Protein AF-A0A928ZTZ3-F1 (afdb_monomer_lite)

Organism: NCBI:txid1828722

Foldseek 3Di:
DDDDDDDDDDDDDDDPPPDDFDDPPPDPPDPFDDQDAADACPCVVDPCCDPPHRDCVVPDWDFQLPQLVQFFKKWWQAWWKKWWALDPPDPQSIKIWTFHGRQWMWTHHSHFWTRHTGDHKAWDDPPPQFIKIKDKAWGTKTWGAAQPCQAPFGIKMKTFTKIWIATFPVNCVDPLNVVVVVVCVVVVHQHRHDRVSTFIWQKAEQPCSPHRMWMKTWDFDPPDDDAPVSDDPVFSGKIKTKMFIAGTDDPPAPLRNVLSVLVVVSVSLRVSNPNPGGMIMMIMTGIHRMGTDDSVCVVCSVVCCVVQDDSVGDRDMDFMAGSVRHGPDRPDDPVNVVVSSVVSVVVSVVSSVD

Secondary structure (DSSP, 8-state):
-PPPP-------------PPPPPTT-S----PBPPPPP---SGGG-GGG-TTS---TTSPPEETTTTGGG--EEEEEEEEEEEEESSTT-GGGEEEEEPPTTSEEEEE-TT-BEEEEEPPEEEEEETTTEEEEEEEEEEEEEEEE-SS-TTSS-EEEEEEEEEEEEE-GGGGGSTTHHHHHHHHHHTT---SSSSTT-EEEEEESTT-TT---EEEEESS-TTS---GGG--TTSSEEEEEEEEEEEEPP-S-HHHHHHHHHHHHHHHHHHTSTT-TT-EEEEEEEE---EE--HHHHHHHHHHHHHH-STTSSS-PPPPEETTS-B------HHHHHHHHHHHHHHHHHHHH-

Radius of gyration: 22.34 Å; chains: 1; bounding box: 50×46×74 Å

Sequence (354 aa):
MKFPHFHFHLPHIFHPHQAKAMPETTMFHHKPEPLPPWKGGFAESNDAFLYPHPDLSSLRILDNMANVRRITRQQQIFWPEFSWETEPNNPDSRCFQRFAHDISSIGYDDTGRIWSIICPQQGACLHDLACFNVEVTVTGQRGWVNEEDPKKNNLAADMSVEGKVWFSPSSLEKSWVRPILHLFNRHGLPFPFNKENAIQIRTHKVCEPNQPIFPVLHGLSPRFEAPDFARHPQAWANAHIDVEIGHIISMNNHAVDEFNSKIIDLFNRSTGNMLLAGNVLSWNLWFLKPEGVNTQRWKDHAQEWRESIDAEHGPQSTKPFYANHEPLNIKHTWTDTWHEIIDIGTSIEALLLN

Structure (mmCIF, N/CA/C/O backbone):
data_AF-A0A928ZTZ3-F1
#
_entry.id   AF-A0A928ZTZ3-F1
#
loop_
_atom_site.group_PDB
_atom_site.id
_atom_site.type_symbol
_atom_site.label_atom_id
_atom_site.label_alt_id
_atom_site.label_comp_id
_atom_site.label_asym_id
_atom_site.label_entity_id
_atom_site.label_seq_id
_atom_site.pdbx_PDB_ins_code
_atom_site.Cartn_x
_atom_site.Cartn_y
_atom_site.Cartn_z
_atom_site.occupancy
_atom_site.B_iso_or_equiv
_atom_site.auth_seq_id
_atom_site.auth_comp_id
_atom_site.auth_asym_id
_atom_site.auth_atom_id
_atom_site.pdbx_PDB_model_num
ATOM 1 N N . MET A 1 1 ? 28.633 12.801 -51.692 1.00 36.16 1 MET A N 1
ATOM 2 C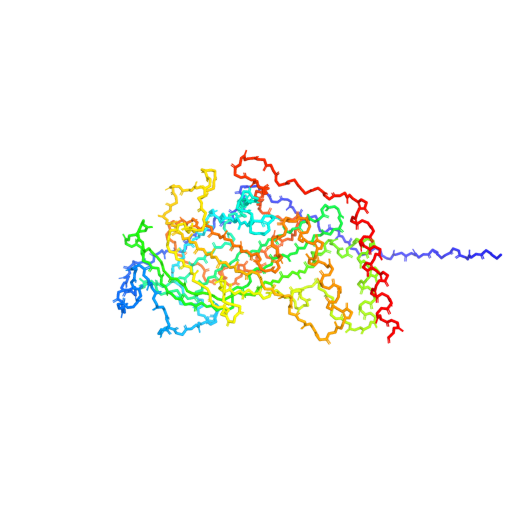 CA . MET A 1 1 ? 27.175 13.051 -51.680 1.00 36.16 1 MET A CA 1
ATOM 3 C C . MET A 1 1 ? 26.851 13.872 -50.445 1.00 36.16 1 MET A C 1
ATOM 5 O O . MET A 1 1 ? 27.171 13.431 -49.352 1.00 36.16 1 MET A O 1
ATOM 9 N N . LYS A 1 2 ? 26.339 15.094 -50.626 1.00 26.06 2 LYS A N 1
ATOM 10 C CA . LYS A 1 2 ? 25.899 15.988 -49.544 1.00 26.06 2 LYS A CA 1
ATOM 11 C C . LYS A 1 2 ? 24.396 15.780 -49.347 1.00 26.06 2 LYS A C 1
ATOM 13 O O . LYS A 1 2 ? 23.661 15.854 -50.328 1.00 26.06 2 LYS A O 1
ATOM 18 N N . PHE A 1 3 ? 23.963 15.509 -48.121 1.00 25.16 3 PHE A N 1
ATOM 19 C CA . PHE A 1 3 ? 22.544 15.460 -47.765 1.00 25.16 3 PHE A CA 1
ATOM 20 C C . PHE A 1 3 ? 21.982 16.889 -47.639 1.00 25.16 3 PHE A C 1
ATOM 22 O O . PHE A 1 3 ? 22.702 17.771 -47.163 1.00 25.16 3 PHE A O 1
ATOM 29 N N . PRO A 1 4 ? 20.739 17.152 -48.078 1.00 28.52 4 PRO A N 1
ATOM 30 C CA . PRO A 1 4 ? 20.139 18.477 -47.991 1.00 28.52 4 PRO A CA 1
ATOM 31 C C . PRO A 1 4 ? 19.624 18.765 -46.572 1.00 28.52 4 PRO A C 1
ATOM 33 O O . PRO A 1 4 ? 19.016 17.912 -45.927 1.00 28.52 4 PRO A O 1
ATOM 36 N N . HIS A 1 5 ? 19.852 19.994 -46.105 1.00 26.44 5 HIS A N 1
ATOM 37 C CA . HIS A 1 5 ? 19.239 20.541 -44.898 1.00 26.44 5 HIS A CA 1
ATOM 38 C C . HIS A 1 5 ? 17.741 20.772 -45.128 1.00 26.44 5 HIS A C 1
ATOM 40 O O . HIS A 1 5 ? 17.362 21.577 -45.978 1.00 26.44 5 HIS A O 1
ATOM 46 N N . PHE A 1 6 ? 16.895 20.107 -44.344 1.00 25.91 6 PHE A N 1
ATOM 47 C CA . PHE A 1 6 ? 15.482 20.455 -44.216 1.00 25.91 6 PHE A CA 1
ATOM 48 C C . PHE A 1 6 ? 15.303 21.410 -43.032 1.00 25.91 6 PHE A C 1
ATOM 50 O O . PHE A 1 6 ? 15.500 21.031 -41.879 1.00 25.91 6 PHE A O 1
ATOM 57 N N . HIS A 1 7 ? 14.927 22.656 -43.322 1.00 24.12 7 HIS A N 1
ATOM 58 C CA . HIS A 1 7 ? 14.370 23.575 -42.334 1.00 24.12 7 HIS A CA 1
ATOM 59 C C . HIS A 1 7 ? 12.868 23.310 -42.210 1.00 24.12 7 HIS A C 1
ATOM 61 O O . HIS A 1 7 ? 12.118 23.547 -43.153 1.00 24.12 7 HIS A O 1
ATOM 67 N N . PHE A 1 8 ? 12.428 22.845 -41.041 1.00 26.09 8 PHE A N 1
ATOM 68 C CA . PHE A 1 8 ? 11.016 22.850 -40.672 1.00 26.09 8 PHE A CA 1
ATOM 69 C C . PHE A 1 8 ? 10.708 24.124 -39.881 1.00 26.09 8 PHE A C 1
ATOM 71 O O . PHE A 1 8 ? 11.245 24.338 -38.795 1.00 26.09 8 PHE A O 1
ATOM 78 N N . HIS A 1 9 ? 9.838 24.970 -40.432 1.00 25.16 9 HIS A N 1
ATOM 79 C CA . HIS A 1 9 ? 9.144 26.002 -39.667 1.00 25.16 9 HIS A CA 1
ATOM 80 C C . HIS A 1 9 ? 8.046 25.332 -38.832 1.00 25.16 9 HIS A C 1
ATOM 82 O O . HIS A 1 9 ? 7.100 24.770 -39.380 1.00 25.16 9 HIS A O 1
ATOM 88 N N . LEU A 1 10 ? 8.179 25.393 -37.508 1.00 28.16 10 LEU A N 1
ATOM 89 C CA . LEU A 1 10 ? 7.122 25.043 -36.560 1.00 28.16 10 LEU A CA 1
ATOM 90 C C . LEU A 1 10 ? 6.104 26.195 -36.482 1.00 28.16 10 LEU A C 1
ATOM 92 O O . LEU A 1 10 ? 6.524 27.339 -36.283 1.00 28.16 10 LEU A O 1
ATOM 96 N N . PRO A 1 11 ? 4.786 25.949 -36.573 1.00 25.61 11 PRO A N 1
ATOM 97 C CA . PRO A 1 11 ? 3.807 26.911 -36.095 1.00 25.61 11 PRO A CA 1
ATOM 98 C C . PRO A 1 11 ? 3.819 26.925 -34.559 1.00 25.61 11 PRO A C 1
ATOM 100 O O . PRO A 1 11 ? 3.682 25.892 -33.905 1.00 25.61 11 PRO A O 1
ATOM 103 N N . HIS A 1 12 ? 3.998 28.116 -33.989 1.00 32.47 12 HIS A N 1
ATOM 104 C CA . HIS A 1 12 ? 3.862 28.395 -32.562 1.00 32.47 12 HIS A CA 1
ATOM 105 C C . HIS A 1 12 ? 2.444 28.086 -32.074 1.00 32.47 12 HIS A C 1
ATOM 107 O O . HIS A 1 12 ? 1.572 28.941 -32.189 1.00 32.47 12 HIS A O 1
ATOM 113 N N . ILE A 1 13 ? 2.221 26.920 -31.472 1.00 33.69 13 ILE A N 1
ATOM 114 C CA . ILE A 1 13 ? 1.127 26.715 -30.518 1.00 33.69 13 ILE A CA 1
ATOM 115 C C . ILE A 1 13 ? 1.615 25.711 -29.481 1.00 33.69 13 ILE A C 1
ATOM 117 O O . ILE A 1 13 ? 1.646 24.529 -29.770 1.00 33.69 13 ILE A O 1
ATOM 121 N N . PHE A 1 14 ? 2.048 26.200 -28.323 1.00 26.98 14 PHE A N 1
ATOM 122 C CA . PHE A 1 14 ? 1.861 25.607 -26.993 1.00 26.98 14 PHE A CA 1
ATOM 123 C C . PHE A 1 14 ? 2.463 26.614 -26.010 1.00 26.98 14 PHE A C 1
ATOM 125 O O . PHE A 1 14 ? 3.680 26.748 -25.886 1.00 26.98 14 PHE A O 1
ATOM 132 N N . HIS A 1 15 ? 1.601 27.408 -25.374 1.00 24.34 15 HIS A N 1
ATOM 133 C CA . HIS A 1 15 ? 2.016 28.182 -24.213 1.00 24.34 15 HIS A CA 1
ATOM 134 C C . HIS A 1 15 ? 2.307 27.195 -23.077 1.00 24.34 15 HIS A C 1
ATOM 136 O O . HIS A 1 15 ? 1.433 26.382 -22.769 1.00 24.34 15 HIS A O 1
ATOM 142 N N . PRO A 1 16 ? 3.487 27.249 -22.439 1.00 27.78 16 PRO A N 1
ATOM 143 C CA . PRO A 1 16 ? 3.694 26.535 -21.195 1.00 27.78 16 PRO A CA 1
ATOM 144 C C . PRO A 1 16 ? 2.755 27.167 -20.168 1.00 27.78 16 PRO A C 1
ATOM 146 O O . PRO A 1 16 ? 2.917 28.332 -19.796 1.00 27.78 16 PRO A O 1
ATOM 149 N N . HIS A 1 17 ? 1.740 26.424 -19.733 1.00 29.14 17 HIS A N 1
ATOM 150 C CA . HIS A 1 17 ? 1.064 26.764 -18.493 1.00 29.14 17 HIS A CA 1
ATOM 151 C C . HIS A 1 17 ? 2.125 26.693 -17.395 1.00 29.14 17 HIS A C 1
ATOM 153 O O . HIS A 1 17 ? 2.581 25.617 -17.027 1.00 29.14 17 HIS A O 1
ATOM 159 N N . GLN A 1 18 ? 2.561 27.858 -16.913 1.00 25.09 18 GLN A N 1
ATOM 160 C CA . GLN A 1 18 ? 3.309 27.969 -15.670 1.00 25.09 18 GLN A CA 1
ATOM 161 C C . GLN A 1 18 ? 2.407 27.434 -14.555 1.00 25.09 18 GLN A C 1
ATOM 163 O O . GLN A 1 18 ? 1.532 28.147 -14.057 1.00 25.09 18 GLN A O 1
ATOM 168 N N . ALA A 1 19 ? 2.581 26.164 -14.198 1.00 32.28 19 ALA A N 1
ATOM 169 C CA . ALA A 1 19 ? 2.004 25.616 -12.988 1.00 32.28 19 ALA A CA 1
ATOM 170 C C . ALA A 1 19 ? 2.663 26.340 -11.807 1.00 32.28 19 ALA A C 1
ATOM 172 O O . ALA A 1 19 ? 3.882 26.318 -11.634 1.00 32.28 19 ALA A O 1
ATOM 173 N N . LYS A 1 20 ? 1.855 27.075 -11.040 1.00 27.80 20 LYS A N 1
ATOM 174 C CA . LYS A 1 20 ? 2.299 27.717 -9.802 1.00 27.80 20 LYS A CA 1
ATOM 175 C C . LYS A 1 20 ? 2.792 26.630 -8.851 1.00 27.80 20 LYS A C 1
ATOM 177 O O . LYS A 1 20 ? 2.001 25.775 -8.462 1.00 27.80 20 LYS A O 1
ATOM 182 N N . ALA A 1 21 ? 4.051 26.718 -8.428 1.00 29.16 21 ALA A N 1
ATOM 183 C CA . ALA A 1 21 ? 4.528 26.006 -7.250 1.00 29.16 21 ALA A CA 1
ATOM 184 C C . ALA A 1 21 ? 3.594 26.339 -6.074 1.00 29.16 21 ALA A C 1
ATOM 186 O O . ALA A 1 21 ? 3.443 27.511 -5.711 1.00 29.16 21 ALA A O 1
ATOM 187 N N . MET A 1 22 ? 2.914 25.327 -5.533 1.00 30.02 22 MET A N 1
ATOM 188 C CA . MET A 1 22 ? 2.099 25.507 -4.337 1.00 30.02 22 MET A CA 1
ATOM 189 C C . MET A 1 22 ? 3.023 25.560 -3.112 1.00 30.02 22 MET A C 1
ATOM 191 O O . MET A 1 22 ? 3.935 24.739 -3.009 1.00 30.02 22 MET A O 1
ATOM 195 N N . PRO A 1 23 ? 2.838 26.524 -2.198 1.00 27.33 23 PRO A N 1
ATOM 196 C CA . PRO A 1 23 ? 3.634 26.605 -0.979 1.00 27.33 23 PRO A CA 1
ATOM 197 C C . PRO A 1 23 ? 3.405 25.374 -0.085 1.00 27.33 23 PRO A C 1
ATOM 199 O O . PRO A 1 23 ? 2.287 24.874 0.018 1.00 27.33 23 PRO A O 1
ATOM 202 N N . GLU A 1 24 ? 4.455 24.941 0.624 1.00 35.12 24 GLU A N 1
ATOM 203 C CA . GLU A 1 24 ? 4.489 23.793 1.560 1.00 35.12 24 GLU A CA 1
ATOM 204 C C . GLU A 1 24 ? 3.421 23.822 2.678 1.00 35.12 24 GLU A C 1
ATOM 206 O O . GLU A 1 24 ? 3.254 22.854 3.415 1.00 35.12 24 GLU A O 1
ATOM 211 N N . THR A 1 25 ? 2.670 24.915 2.815 1.00 30.56 25 THR A N 1
ATOM 212 C CA . THR A 1 25 ? 1.648 25.133 3.848 1.00 30.56 25 THR A CA 1
ATOM 213 C C . THR A 1 25 ? 0.202 25.005 3.368 1.00 30.56 25 THR A C 1
ATOM 215 O O . THR A 1 25 ? -0.708 25.123 4.186 1.00 30.56 25 THR A O 1
ATOM 218 N N . THR A 1 26 ? -0.049 24.705 2.090 1.00 34.09 26 THR A N 1
ATOM 219 C CA . THR A 1 26 ? -1.388 24.328 1.598 1.00 34.09 26 THR A CA 1
ATOM 220 C C . THR A 1 26 ? -1.482 22.823 1.363 1.00 34.09 26 THR A C 1
ATOM 222 O O . THR A 1 26 ? -1.857 22.383 0.282 1.00 34.09 26 THR A O 1
ATOM 225 N N . MET A 1 27 ? -1.133 22.010 2.363 1.00 43.00 27 MET A N 1
ATOM 226 C CA . MET A 1 27 ? -1.646 20.639 2.394 1.00 43.00 27 MET A CA 1
ATOM 227 C C . MET A 1 27 ? -3.134 20.707 2.733 1.00 43.00 27 MET A C 1
ATOM 229 O O . MET A 1 27 ? -3.535 21.525 3.559 1.00 43.00 27 MET A O 1
ATOM 233 N N . PHE A 1 28 ? -3.931 19.907 2.031 1.00 48.88 28 PHE A N 1
ATOM 234 C CA . PHE A 1 28 ? -5.393 19.865 1.982 1.00 48.88 28 PHE A CA 1
ATOM 235 C C . PHE A 1 28 ? -6.084 19.706 3.355 1.00 48.88 28 PHE A C 1
ATOM 237 O O . PHE A 1 28 ? -6.776 18.726 3.618 1.00 48.88 28 PHE A O 1
ATOM 244 N N . HIS A 1 29 ? -5.965 20.694 4.244 1.00 49.72 29 HIS A N 1
ATOM 245 C CA . HIS A 1 29 ? -6.782 20.817 5.445 1.00 49.72 29 HIS A CA 1
ATOM 246 C C . HIS A 1 29 ? -8.178 21.281 5.033 1.00 49.72 29 HIS A C 1
ATOM 248 O O . HIS A 1 29 ? -8.582 22.429 5.231 1.00 49.72 29 HIS A O 1
ATOM 254 N N . HIS A 1 30 ? -8.921 20.376 4.406 1.00 60.56 30 HIS A N 1
ATOM 255 C CA . HIS A 1 30 ? -10.350 20.547 4.264 1.00 60.56 30 HIS A CA 1
ATOM 256 C C . HIS A 1 30 ? -10.971 20.531 5.649 1.00 60.56 30 HIS A C 1
ATOM 258 O O . HIS A 1 30 ? -10.597 19.736 6.508 1.00 60.56 30 HIS A O 1
ATOM 264 N N . LYS A 1 31 ? -11.938 21.421 5.858 1.00 68.06 31 LYS A N 1
ATOM 265 C CA . LYS A 1 31 ? -12.773 21.365 7.047 1.00 68.06 31 LYS A CA 1
ATOM 266 C C . LYS A 1 31 ? -13.548 20.041 6.988 1.00 68.06 31 LYS A C 1
ATOM 268 O O . LYS A 1 31 ? -14.324 19.881 6.043 1.00 68.06 31 LYS A O 1
ATOM 273 N N . PRO A 1 32 ? -13.334 19.104 7.926 1.00 72.81 32 PRO A N 1
ATOM 274 C CA . PRO A 1 32 ? -14.066 17.851 7.919 1.00 72.81 32 PRO A CA 1
ATOM 275 C C . PRO A 1 32 ? -15.562 18.124 8.074 1.00 72.81 32 PRO A C 1
ATOM 277 O O . PRO A 1 32 ? -15.975 19.112 8.699 1.00 72.81 32 PRO A O 1
ATOM 280 N N . GLU A 1 33 ? -16.371 17.246 7.488 1.00 86.00 33 GLU A N 1
ATOM 281 C CA . GLU A 1 33 ? -17.816 17.285 7.695 1.00 86.00 33 GLU A CA 1
ATOM 282 C C . GLU A 1 33 ? -18.134 17.042 9.181 1.00 86.00 33 GLU A C 1
ATOM 284 O O . GLU A 1 33 ? -17.317 16.459 9.908 1.00 86.00 33 GLU A O 1
ATOM 289 N N . PRO A 1 34 ? -19.306 17.477 9.676 1.00 89.38 34 PRO A N 1
ATOM 290 C CA . PRO A 1 34 ? -19.728 17.162 11.033 1.00 89.38 34 PRO A CA 1
ATOM 291 C C . PRO A 1 34 ? -19.665 15.653 11.284 1.00 89.38 34 PRO A C 1
ATOM 293 O O . PRO A 1 34 ? -20.317 14.872 10.594 1.00 89.38 34 PRO A O 1
ATOM 296 N N . LEU A 1 35 ? -18.882 15.246 12.283 1.00 92.94 35 LEU A N 1
ATOM 297 C CA . LEU A 1 35 ? -18.747 13.847 12.669 1.00 92.94 35 LEU A CA 1
ATOM 298 C C . LEU A 1 35 ? -20.028 13.397 13.397 1.00 92.94 35 LEU A C 1
ATOM 300 O O . LEU A 1 35 ? -20.356 13.979 14.438 1.00 92.94 35 LEU A O 1
ATOM 304 N N . PRO A 1 36 ? -20.761 12.382 12.903 1.00 91.81 36 PRO A N 1
ATOM 305 C CA . PRO A 1 36 ? -21.938 11.870 13.601 1.00 91.81 36 PRO A CA 1
ATOM 306 C C . PRO A 1 36 ? -21.587 11.301 14.988 1.00 91.81 36 PRO A C 1
ATOM 308 O O . PRO A 1 36 ? -20.422 10.999 15.260 1.00 91.81 36 PRO A O 1
ATOM 311 N N . PRO A 1 3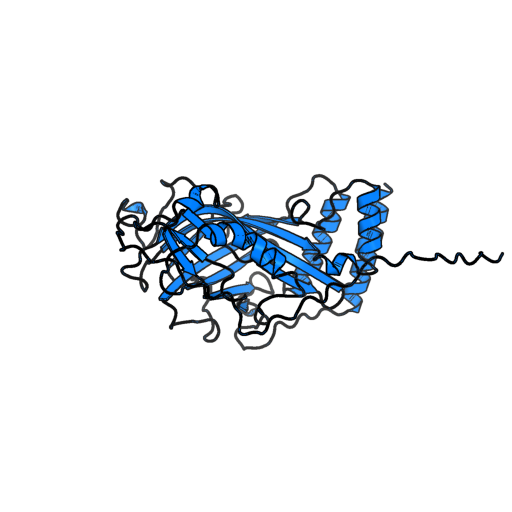7 ? -22.559 11.087 15.887 1.00 95.00 37 PRO A N 1
ATOM 312 C CA . PRO A 1 37 ? -22.315 10.317 17.104 1.00 95.00 37 PRO A CA 1
ATOM 313 C C . PRO A 1 37 ? -21.841 8.893 16.777 1.00 95.00 37 PRO A C 1
ATOM 315 O O . PRO A 1 37 ? -22.398 8.239 15.895 1.00 95.00 37 PRO A O 1
ATOM 318 N N . TRP A 1 38 ? -20.820 8.418 17.492 1.00 96.94 38 TRP A N 1
ATOM 319 C CA . TRP A 1 38 ? -20.355 7.032 17.397 1.00 96.94 38 TRP A CA 1
ATOM 320 C C . TRP A 1 38 ? -21.438 6.067 17.900 1.00 96.94 38 TRP A C 1
ATOM 322 O O . TRP A 1 38 ? -22.044 6.322 18.942 1.00 96.94 38 TRP A O 1
ATOM 332 N N . LYS A 1 39 ? -21.693 4.978 17.161 1.00 97.38 39 LYS A N 1
ATOM 333 C CA . LYS A 1 39 ? -22.600 3.894 17.581 1.00 97.38 39 LYS A CA 1
ATOM 334 C C . LYS A 1 39 ? -21.838 2.643 18.005 1.00 97.38 39 LYS A C 1
ATOM 336 O O . LYS A 1 39 ? -22.266 1.993 18.951 1.00 97.38 39 LYS A O 1
ATOM 341 N N . GLY A 1 40 ? -20.756 2.314 17.299 1.00 95.94 40 GLY A N 1
ATOM 342 C CA . GLY A 1 40 ? -19.960 1.112 17.547 1.00 95.94 40 GLY A CA 1
ATOM 343 C C . GLY A 1 40 ? -20.738 -0.193 17.385 1.00 95.94 40 GLY A C 1
ATOM 344 O O . GLY A 1 40 ? -21.797 -0.234 16.749 1.00 95.94 40 GLY A O 1
ATOM 345 N N . GLY A 1 41 ? -20.189 -1.270 17.949 1.00 95.19 41 GLY A N 1
ATOM 346 C CA . GLY A 1 41 ? -20.833 -2.581 18.017 1.00 95.19 41 GLY A CA 1
ATOM 347 C C . GLY A 1 41 ? -20.558 -3.513 16.835 1.00 95.19 41 GLY A C 1
ATOM 348 O O . GLY A 1 41 ? -20.962 -4.675 16.882 1.00 95.19 41 GLY A O 1
ATOM 349 N N . PHE A 1 42 ? -19.913 -3.053 15.753 1.00 97.31 42 PHE A N 1
ATOM 350 C CA . PHE A 1 42 ? -19.648 -3.938 14.614 1.00 97.31 42 PHE A CA 1
ATOM 351 C C . PHE A 1 42 ? -18.586 -4.995 14.941 1.00 97.31 42 PHE A C 1
ATOM 353 O O . PHE A 1 42 ? -18.743 -6.149 14.540 1.00 97.31 42 PHE A O 1
ATOM 360 N N . ALA A 1 43 ? -17.531 -4.636 15.676 1.00 95.44 43 ALA A N 1
ATOM 361 C CA . ALA A 1 43 ? -16.494 -5.584 16.088 1.00 95.44 43 ALA A CA 1
ATOM 362 C C . ALA A 1 43 ? -17.072 -6.698 16.979 1.00 95.44 43 ALA A C 1
ATOM 364 O O . ALA A 1 43 ? -16.703 -7.858 16.854 1.00 95.44 43 ALA A O 1
ATOM 365 N N . GLU A 1 44 ? -18.048 -6.351 17.815 1.00 95.38 44 GLU A N 1
ATOM 366 C CA . GLU A 1 44 ? -18.735 -7.232 18.760 1.00 95.38 44 GLU A CA 1
ATOM 367 C C . GLU A 1 44 ? -19.906 -7.996 18.120 1.00 95.38 44 GLU A C 1
ATOM 369 O O . GLU A 1 44 ? -20.528 -8.840 18.760 1.00 95.38 44 GLU A O 1
ATOM 374 N N . SER A 1 45 ? -20.227 -7.718 16.853 1.00 96.81 45 SER A N 1
ATOM 375 C CA . SER A 1 45 ? -21.338 -8.376 16.152 1.00 96.81 45 SER A CA 1
ATOM 376 C C . SER A 1 45 ? -21.071 -9.851 15.830 1.00 96.81 45 SER A C 1
ATOM 378 O O . SER A 1 45 ? -22.000 -10.582 15.478 1.00 96.81 45 SER A O 1
ATOM 380 N N . ASN A 1 46 ? -19.814 -10.289 15.938 1.00 97.62 46 ASN A N 1
ATOM 381 C CA . ASN A 1 46 ? -19.388 -11.667 15.747 1.00 97.62 46 ASN A CA 1
ATOM 382 C C . ASN A 1 46 ? -18.116 -11.939 16.563 1.00 97.62 46 ASN A C 1
ATOM 384 O O . ASN A 1 46 ? -17.099 -11.288 16.337 1.00 97.62 46 ASN A O 1
ATOM 388 N N . ASP A 1 47 ? -18.143 -12.941 17.445 1.00 97.44 47 ASP A N 1
ATOM 389 C CA . ASP A 1 47 ? -17.001 -13.314 18.295 1.00 97.44 47 ASP A CA 1
ATOM 390 C C . ASP A 1 47 ? -15.726 -13.629 17.494 1.00 97.44 47 ASP A C 1
ATOM 392 O O . ASP A 1 47 ? -14.617 -13.407 17.978 1.00 97.44 47 ASP A O 1
ATOM 396 N N . ALA A 1 48 ? -15.863 -14.097 16.246 1.00 98.00 48 ALA A N 1
ATOM 397 C CA . ALA A 1 48 ? -14.729 -14.360 15.361 1.00 98.00 48 ALA A CA 1
ATOM 398 C C . ALA A 1 48 ? -13.942 -13.089 14.993 1.00 98.00 48 ALA A C 1
ATOM 400 O O . ALA A 1 48 ? -12.784 -13.182 14.606 1.00 98.00 48 ALA A O 1
ATOM 401 N N . PHE A 1 49 ? -14.532 -11.897 15.106 1.00 97.62 49 PHE A N 1
ATOM 402 C CA . PHE A 1 49 ? -13.878 -10.635 14.746 1.00 97.62 49 PHE A CA 1
ATOM 403 C C . PHE A 1 49 ? -12.934 -10.111 15.827 1.00 97.62 49 PHE A C 1
ATOM 405 O O . PHE A 1 49 ? -12.198 -9.155 15.579 1.00 97.62 49 PHE A O 1
ATOM 412 N N . LEU A 1 50 ? -12.961 -10.706 17.018 1.00 94.62 50 LEU A N 1
ATOM 413 C CA . LEU A 1 50 ? -12.231 -10.212 18.170 1.00 94.62 50 LEU A CA 1
ATOM 414 C C . LEU A 1 50 ? -10.745 -10.589 18.111 1.00 94.62 50 LEU A C 1
ATOM 416 O O . LEU A 1 50 ? -10.337 -11.647 17.631 1.00 94.62 50 LEU A O 1
ATOM 420 N N . TYR A 1 51 ? -9.917 -9.705 18.658 1.00 95.50 51 TYR A N 1
ATOM 421 C CA . TYR A 1 51 ? -8.507 -9.987 18.913 1.00 95.50 51 TYR A CA 1
ATOM 422 C C . TYR A 1 51 ? -8.339 -11.112 19.949 1.00 95.50 51 TYR A C 1
ATOM 424 O O . TYR A 1 51 ? -9.204 -11.281 20.811 1.00 95.50 51 TYR A O 1
ATOM 432 N N . PRO A 1 52 ? -7.217 -11.862 19.922 1.00 94.50 52 PRO A N 1
ATOM 433 C CA . PRO A 1 52 ? -5.964 -11.583 19.200 1.00 94.50 52 PRO A CA 1
ATOM 434 C C . PRO A 1 52 ? -5.903 -12.057 17.741 1.00 94.50 52 PRO A C 1
ATOM 436 O O . PRO A 1 52 ? -4.944 -11.727 17.046 1.00 94.50 52 PRO A O 1
ATOM 439 N N . HIS A 1 53 ? -6.895 -12.811 17.265 1.00 95.56 53 HIS A N 1
ATOM 440 C CA . HIS A 1 53 ? -6.875 -13.410 15.928 1.00 95.56 53 HIS A CA 1
ATOM 441 C C . HIS A 1 53 ? -8.192 -13.157 15.181 1.00 95.56 53 HIS A C 1
ATOM 443 O O . HIS A 1 53 ? -8.967 -14.097 15.009 1.00 95.56 53 HIS A O 1
ATOM 449 N N . PRO A 1 54 ? -8.455 -11.910 14.743 1.00 97.25 54 PRO A N 1
ATOM 450 C CA . PRO A 1 54 ? -9.666 -11.593 13.997 1.00 97.25 54 PRO A CA 1
ATOM 451 C C . PRO A 1 54 ? -9.785 -12.444 12.726 1.00 97.25 54 PRO A C 1
ATOM 453 O O . PRO A 1 54 ? -8.910 -12.408 11.863 1.00 97.25 54 PRO A O 1
ATOM 456 N N . ASP A 1 55 ? -10.892 -13.168 12.589 1.00 97.75 55 ASP A N 1
ATOM 457 C CA . ASP A 1 55 ? -11.291 -13.872 11.375 1.00 97.75 55 ASP A CA 1
ATOM 458 C C . ASP A 1 55 ? -12.489 -13.173 10.724 1.00 97.75 55 ASP A C 1
ATOM 460 O O . ASP A 1 55 ? -13.640 -13.271 11.156 1.00 97.75 55 ASP A O 1
ATOM 464 N N . LEU A 1 56 ? -12.212 -12.480 9.623 1.00 98.06 56 LEU A N 1
ATOM 465 C CA . LEU A 1 56 ? -13.208 -11.744 8.854 1.00 98.06 56 LEU A CA 1
ATOM 466 C C . LEU A 1 56 ? -13.807 -12.585 7.713 1.00 98.06 56 LEU A C 1
ATOM 468 O O . LEU A 1 56 ? -14.533 -12.041 6.881 1.00 98.06 56 LEU A O 1
ATOM 472 N N . SER A 1 57 ? -13.530 -13.895 7.644 1.00 96.75 57 SER A N 1
ATOM 473 C CA . SER A 1 57 ? -13.935 -14.791 6.547 1.00 96.75 57 SER A CA 1
ATOM 474 C C . SER A 1 57 ? -15.442 -14.810 6.281 1.00 96.75 57 SER A C 1
ATOM 476 O O . SER A 1 57 ? -15.857 -14.912 5.125 1.00 96.75 57 SER A O 1
ATOM 478 N N . SER A 1 58 ? -16.256 -14.624 7.325 1.00 97.12 58 SER A N 1
ATOM 479 C CA . SER A 1 58 ? -17.720 -14.522 7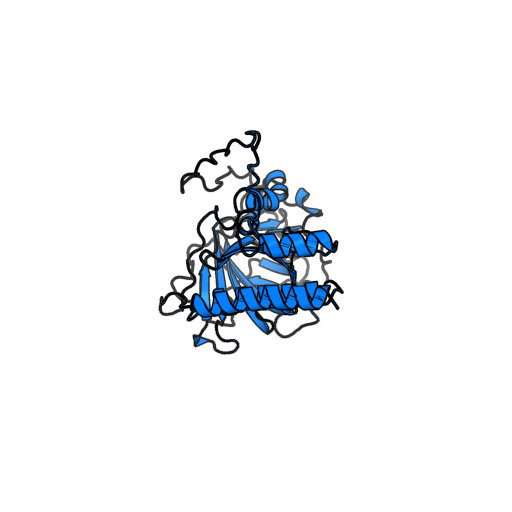.227 1.00 97.12 58 SER A CA 1
ATOM 480 C C . SER A 1 58 ? -18.211 -13.254 6.513 1.00 97.12 58 SER A C 1
ATOM 482 O O . SER A 1 58 ? -19.355 -13.195 6.058 1.00 97.12 58 SER A O 1
ATOM 484 N N . LEU A 1 59 ? -17.356 -12.239 6.368 1.00 97.44 59 LEU A N 1
ATOM 485 C CA . LEU A 1 59 ? -17.655 -11.009 5.649 1.00 97.44 59 LEU A CA 1
ATOM 486 C C . LEU A 1 59 ? -17.231 -11.139 4.187 1.00 97.44 59 LEU A C 1
ATOM 488 O O . LEU A 1 59 ? -16.093 -11.496 3.869 1.00 97.44 59 LEU A O 1
ATOM 492 N N . ARG A 1 60 ? -18.122 -10.747 3.274 1.00 96.69 60 ARG A N 1
ATOM 493 C CA . ARG A 1 60 ? -17.776 -10.641 1.854 1.00 96.69 60 ARG A CA 1
ATOM 494 C C . ARG A 1 60 ? -16.720 -9.553 1.653 1.00 96.69 60 ARG A C 1
ATOM 496 O O . ARG A 1 60 ? -16.884 -8.448 2.176 1.00 96.69 60 ARG A O 1
ATOM 503 N N . ILE A 1 61 ? -15.704 -9.843 0.841 1.00 97.19 61 ILE A N 1
ATOM 504 C CA . ILE A 1 61 ? -14.851 -8.807 0.253 1.00 97.19 61 ILE A CA 1
ATOM 505 C C . ILE A 1 61 ? -15.719 -7.958 -0.680 1.00 97.19 61 ILE A C 1
ATOM 507 O O . ILE A 1 61 ? -16.456 -8.472 -1.531 1.00 97.19 61 ILE A O 1
ATOM 511 N N . LEU A 1 62 ? -15.690 -6.650 -0.470 1.00 96.69 62 LEU A N 1
ATOM 512 C CA . LEU A 1 62 ? -16.426 -5.680 -1.265 1.00 96.69 62 LEU A CA 1
ATOM 513 C C . LEU A 1 62 ? -15.466 -4.952 -2.191 1.00 96.69 62 LEU A C 1
ATOM 515 O O . LEU A 1 62 ? -14.337 -4.671 -1.801 1.00 96.69 62 LEU A O 1
ATOM 519 N N . ASP A 1 63 ? -15.953 -4.598 -3.379 1.00 95.62 63 ASP A N 1
ATOM 520 C CA . ASP A 1 63 ? -15.283 -3.616 -4.226 1.00 95.62 63 ASP A CA 1
ATOM 521 C C . ASP A 1 63 ? -15.068 -2.320 -3.433 1.00 95.62 63 ASP A C 1
ATOM 523 O O . ASP A 1 63 ? -15.991 -1.818 -2.773 1.00 95.62 63 ASP A O 1
ATOM 527 N N . ASN A 1 64 ? -13.836 -1.815 -3.485 1.00 94.44 64 ASN A N 1
ATOM 528 C CA . ASN A 1 64 ? -13.371 -0.745 -2.613 1.00 94.44 64 ASN A CA 1
ATOM 529 C C . ASN A 1 64 ? -14.108 0.589 -2.820 1.00 94.44 64 ASN A C 1
ATOM 531 O O . ASN A 1 64 ? -14.207 1.383 -1.885 1.00 94.44 64 ASN A O 1
ATOM 535 N N . MET A 1 65 ? -14.650 0.839 -4.017 1.00 91.62 65 MET A N 1
ATOM 536 C CA . MET A 1 65 ? -15.305 2.108 -4.355 1.00 91.62 65 MET A CA 1
ATOM 537 C C . MET A 1 65 ? -16.832 1.994 -4.448 1.00 91.62 65 MET A C 1
ATOM 539 O O . MET A 1 65 ? -17.540 3.000 -4.344 1.00 91.62 65 MET A O 1
ATOM 543 N N . ALA A 1 66 ? -17.377 0.781 -4.560 1.00 91.94 66 ALA A N 1
ATOM 544 C CA . ALA A 1 66 ? -18.811 0.540 -4.730 1.00 91.94 66 ALA A CA 1
ATOM 545 C C . ALA A 1 66 ? -19.697 1.079 -3.588 1.00 91.94 66 ALA A C 1
ATOM 547 O O . ALA A 1 66 ? -20.891 1.328 -3.789 1.00 91.94 66 ALA A O 1
ATOM 548 N N . ASN A 1 67 ? -19.141 1.258 -2.385 1.00 94.06 67 ASN A N 1
ATOM 549 C CA . ASN A 1 67 ? -19.895 1.612 -1.180 1.00 94.06 67 ASN A CA 1
ATOM 550 C C . ASN A 1 67 ? -19.461 2.928 -0.522 1.00 94.06 67 ASN A C 1
ATOM 552 O O . ASN A 1 67 ? -19.860 3.184 0.609 1.00 94.06 67 ASN A O 1
ATOM 556 N N . VAL A 1 68 ? -18.738 3.807 -1.224 1.00 92.94 68 VAL A N 1
ATOM 557 C CA . VAL A 1 68 ? -18.243 5.084 -0.660 1.00 92.94 68 VAL A CA 1
ATOM 558 C C . VAL A 1 68 ? -19.356 5.945 -0.048 1.00 92.94 68 VAL A C 1
ATOM 560 O O . VAL A 1 68 ? -19.150 6.602 0.963 1.00 92.94 68 VAL A O 1
ATOM 563 N N . ARG A 1 69 ? -20.583 5.875 -0.583 1.00 93.56 69 ARG A N 1
ATOM 564 C CA . ARG A 1 69 ? -21.756 6.578 -0.025 1.00 93.56 69 ARG A CA 1
ATOM 565 C C . ARG A 1 69 ? -22.167 6.138 1.389 1.00 93.56 69 ARG A C 1
ATOM 567 O O . ARG A 1 69 ? -23.036 6.769 1.976 1.00 93.56 69 ARG A O 1
ATOM 574 N N . ARG A 1 70 ? -21.652 5.005 1.876 1.00 95.88 70 ARG A N 1
ATOM 575 C CA . ARG A 1 70 ? -21.922 4.476 3.222 1.00 95.88 70 ARG A CA 1
ATOM 576 C C . ARG A 1 70 ? -20.913 4.968 4.253 1.00 95.88 70 ARG A C 1
ATOM 578 O O . ARG A 1 70 ? -21.162 4.807 5.439 1.00 95.88 70 ARG A O 1
ATOM 585 N N . ILE A 1 71 ? -19.795 5.534 3.806 1.00 96.25 71 ILE A N 1
ATOM 586 C CA . ILE A 1 71 ? -18.793 6.105 4.695 1.00 96.25 71 ILE A CA 1
ATOM 587 C C . ILE A 1 71 ? -19.410 7.345 5.338 1.00 96.25 71 ILE A C 1
ATOM 589 O O . ILE A 1 71 ? -19.934 8.214 4.641 1.00 96.25 71 ILE A O 1
ATOM 593 N N . THR A 1 72 ? -19.344 7.417 6.659 1.00 96.44 72 THR A N 1
ATOM 594 C CA . THR A 1 72 ? -19.731 8.599 7.443 1.00 96.44 72 THR A CA 1
ATOM 595 C C . THR A 1 72 ? -18.566 9.124 8.279 1.00 96.44 72 THR A C 1
ATOM 597 O O . THR A 1 72 ? -18.601 10.265 8.739 1.00 96.44 72 THR A O 1
ATOM 600 N N . ARG A 1 73 ? -17.514 8.312 8.434 1.00 96.31 73 ARG A N 1
ATOM 601 C CA . ARG A 1 73 ? -16.332 8.572 9.253 1.00 96.31 73 ARG A CA 1
ATOM 602 C C . ARG A 1 73 ? -15.086 8.159 8.492 1.00 96.31 73 ARG A C 1
ATOM 604 O O . ARG A 1 73 ? -15.109 7.198 7.721 1.00 96.31 73 ARG A O 1
ATOM 611 N N . GLN A 1 74 ? -13.995 8.859 8.740 1.00 95.25 74 GLN A N 1
ATOM 612 C CA . GLN A 1 74 ? -12.689 8.496 8.222 1.00 95.25 74 GLN A CA 1
ATOM 613 C C . GLN A 1 74 ? -11.608 8.661 9.282 1.00 95.25 74 GLN A C 1
ATOM 615 O O . GLN A 1 74 ? -11.715 9.512 10.164 1.00 95.25 74 GLN A O 1
ATOM 620 N N . GLN A 1 75 ? -10.535 7.889 9.148 1.00 94.06 75 GLN A N 1
ATOM 621 C CA . GLN A 1 75 ? -9.270 8.170 9.818 1.00 94.06 75 GLN A CA 1
ATOM 622 C C . GLN A 1 75 ? -8.169 8.297 8.777 1.00 94.06 75 GLN A C 1
ATOM 624 O O . GLN A 1 75 ? -7.896 7.362 8.020 1.00 94.06 75 GLN A O 1
ATOM 629 N N . GLN A 1 76 ? -7.527 9.458 8.770 1.00 92.38 76 GLN A N 1
ATOM 630 C CA . GLN A 1 76 ? -6.349 9.706 7.954 1.00 92.38 76 GLN A CA 1
ATOM 631 C C . GLN A 1 76 ? -5.136 8.999 8.551 1.00 92.38 76 GLN A C 1
ATOM 633 O O . GLN A 1 76 ? -4.929 9.014 9.769 1.00 92.38 76 GLN A O 1
ATOM 638 N N . ILE A 1 77 ? -4.311 8.419 7.685 1.00 91.94 77 ILE A N 1
ATOM 639 C CA . ILE A 1 77 ? -2.989 7.911 8.045 1.00 91.94 77 ILE A CA 1
ATOM 640 C C . ILE A 1 77 ? -2.007 9.051 7.800 1.00 91.94 77 ILE A C 1
ATOM 642 O O . ILE A 1 77 ? -1.718 9.410 6.659 1.00 91.94 77 ILE A O 1
ATOM 646 N N . PHE A 1 78 ? -1.523 9.654 8.882 1.00 89.88 78 PHE A N 1
ATOM 647 C CA . PHE A 1 78 ? -0.681 10.844 8.785 1.00 89.88 78 PHE A CA 1
ATOM 648 C C . PHE A 1 78 ? 0.796 10.496 8.678 1.00 89.88 78 PHE A C 1
ATOM 650 O O . PHE A 1 78 ? 1.506 11.132 7.911 1.00 89.88 78 PHE A O 1
ATOM 657 N N . TRP A 1 79 ? 1.243 9.445 9.370 1.00 91.50 79 TRP A N 1
ATOM 658 C CA . TRP A 1 79 ? 2.587 8.898 9.187 1.00 91.50 79 TRP A CA 1
ATOM 659 C C . TRP A 1 79 ? 2.491 7.474 8.631 1.00 91.50 79 TRP A C 1
ATOM 661 O O . TRP A 1 79 ? 2.383 6.518 9.397 1.00 91.50 79 TRP A O 1
ATOM 671 N N . PRO A 1 80 ? 2.454 7.312 7.302 1.00 90.62 80 PRO A N 1
ATOM 672 C CA . PRO A 1 80 ? 2.616 6.011 6.671 1.00 90.62 80 PRO A CA 1
ATOM 673 C C . PRO A 1 80 ? 4.112 5.661 6.607 1.00 90.62 80 PRO A C 1
ATOM 675 O O . PRO A 1 80 ? 4.846 6.182 5.766 1.00 90.62 80 PRO A O 1
ATOM 678 N N . GLU A 1 81 ? 4.570 4.810 7.525 1.00 93.94 81 GLU A N 1
ATOM 679 C CA . GLU A 1 81 ? 5.975 4.401 7.645 1.00 93.94 81 GLU A CA 1
ATOM 680 C C . GLU A 1 81 ? 6.203 3.077 6.921 1.00 93.94 81 GLU A C 1
ATOM 682 O O . GLU A 1 81 ? 5.780 2.020 7.390 1.00 93.94 81 GLU A O 1
ATOM 687 N N . PHE A 1 82 ? 6.867 3.138 5.772 1.00 93.00 82 PHE A N 1
ATOM 688 C CA . PHE A 1 82 ? 7.184 1.984 4.942 1.00 93.00 82 PHE A CA 1
ATOM 689 C C . PHE A 1 82 ? 8.539 1.412 5.309 1.00 93.00 82 PHE A C 1
ATOM 691 O O . PHE A 1 82 ? 9.466 2.152 5.637 1.00 93.00 82 PHE A O 1
ATOM 698 N N . SER A 1 83 ? 8.686 0.100 5.164 1.00 95.50 83 SER A N 1
ATOM 699 C CA . SER A 1 83 ? 9.983 -0.553 5.244 1.00 95.50 83 SER A CA 1
ATOM 700 C C . SER A 1 83 ? 10.057 -1.821 4.407 1.00 95.50 83 SER A C 1
ATOM 702 O O . SER A 1 83 ? 9.054 -2.508 4.201 1.00 95.50 83 SER A O 1
ATOM 704 N N . TRP A 1 84 ? 11.264 -2.136 3.956 1.00 96.12 84 TRP A N 1
ATOM 705 C CA . TRP A 1 84 ? 11.588 -3.356 3.226 1.00 96.12 84 TRP A CA 1
ATOM 706 C C . TRP A 1 84 ? 13.068 -3.673 3.391 1.00 96.12 84 TRP A C 1
ATOM 708 O O . TRP A 1 84 ? 13.855 -2.804 3.765 1.00 96.12 84 TRP A O 1
ATOM 718 N N . GLU A 1 85 ? 13.440 -4.919 3.129 1.00 96.44 85 GLU A N 1
ATOM 719 C CA . GLU A 1 85 ? 14.839 -5.343 3.111 1.00 96.44 85 GLU A CA 1
ATOM 720 C C . GLU A 1 85 ? 15.444 -5.022 1.751 1.00 96.44 85 GLU A C 1
ATOM 722 O O . GLU A 1 85 ? 14.919 -5.452 0.719 1.00 96.44 85 GLU A O 1
ATOM 727 N N . THR A 1 86 ? 16.530 -4.245 1.738 1.00 94.50 86 THR A N 1
ATOM 728 C CA . THR A 1 86 ? 17.205 -3.897 0.483 1.00 94.50 86 THR A CA 1
ATOM 729 C C . THR A 1 86 ? 18.017 -5.055 -0.078 1.00 94.50 86 THR A C 1
ATOM 731 O O . THR A 1 86 ? 18.240 -5.140 -1.287 1.00 94.50 86 THR A O 1
ATOM 734 N N . GLU A 1 87 ? 18.373 -5.998 0.786 1.00 93.31 87 GLU A N 1
ATOM 735 C CA . GLU A 1 87 ? 18.885 -7.321 0.469 1.00 93.31 87 GLU A CA 1
ATOM 736 C C . GLU A 1 87 ? 17.888 -8.350 1.027 1.00 93.31 87 GLU A C 1
ATOM 738 O O . GLU A 1 87 ? 17.797 -8.510 2.245 1.00 93.31 87 GLU A O 1
ATOM 743 N N . PRO A 1 88 ? 17.105 -9.043 0.181 1.00 88.81 88 PRO A N 1
ATOM 744 C CA . PRO A 1 88 ? 16.073 -9.958 0.662 1.00 88.81 88 PRO A CA 1
ATOM 745 C C . PRO A 1 88 ? 16.616 -11.015 1.628 1.00 88.81 88 PRO A C 1
ATOM 747 O O . PRO A 1 88 ? 17.602 -11.691 1.325 1.00 88.81 88 PRO A O 1
ATOM 750 N N . ASN A 1 89 ? 15.911 -11.222 2.742 1.00 89.88 89 ASN A N 1
ATOM 751 C CA . ASN A 1 89 ? 16.284 -12.125 3.835 1.00 89.88 89 ASN A CA 1
ATOM 752 C C . ASN A 1 89 ? 17.492 -11.657 4.665 1.00 89.88 89 ASN A C 1
ATOM 754 O O . ASN A 1 89 ? 18.081 -12.460 5.392 1.00 89.88 89 ASN A O 1
ATOM 758 N N . ASN A 1 90 ? 17.855 -10.375 4.586 1.00 94.56 90 ASN A N 1
ATOM 759 C CA . ASN A 1 90 ? 18.839 -9.741 5.456 1.00 94.56 90 ASN A CA 1
ATOM 760 C C . ASN A 1 90 ? 18.164 -8.622 6.274 1.00 94.56 90 ASN A C 1
ATOM 762 O O . ASN A 1 90 ? 18.067 -7.490 5.791 1.00 94.56 90 ASN A O 1
ATOM 766 N N . PRO A 1 91 ? 17.720 -8.891 7.517 1.00 93.62 91 PRO A N 1
ATOM 767 C CA . PRO A 1 91 ? 17.032 -7.905 8.353 1.00 93.62 91 PRO A CA 1
ATOM 768 C C . PRO A 1 91 ? 17.829 -6.618 8.612 1.00 93.62 91 PRO A C 1
ATOM 770 O O . PRO A 1 91 ? 17.228 -5.551 8.731 1.00 93.62 91 PRO A O 1
ATOM 773 N N . ASP A 1 92 ? 19.164 -6.691 8.642 1.00 93.19 92 ASP A N 1
ATOM 774 C CA . ASP A 1 92 ? 20.036 -5.526 8.857 1.00 93.19 92 ASP A CA 1
ATOM 775 C C . ASP A 1 92 ? 20.022 -4.559 7.660 1.00 93.19 92 ASP A C 1
ATOM 777 O O . ASP A 1 92 ? 20.341 -3.379 7.797 1.00 93.19 92 ASP A O 1
ATOM 781 N N . SER A 1 93 ? 19.601 -5.042 6.487 1.00 94.62 93 SER A N 1
ATOM 782 C CA . SER A 1 93 ? 19.417 -4.237 5.276 1.00 94.62 93 SER A CA 1
ATOM 783 C C . SER A 1 93 ? 18.066 -3.513 5.229 1.00 94.62 93 SER A C 1
ATOM 785 O O . SER A 1 93 ? 17.751 -2.853 4.237 1.00 94.62 93 SER A O 1
ATOM 787 N N . ARG A 1 94 ? 17.227 -3.633 6.269 1.00 96.06 94 ARG A N 1
ATOM 788 C CA . ARG A 1 94 ? 15.909 -2.996 6.270 1.00 96.06 94 ARG A CA 1
ATOM 789 C C . ARG A 1 94 ? 16.042 -1.476 6.252 1.00 96.06 94 ARG A C 1
ATOM 791 O O . ARG A 1 94 ? 16.616 -0.873 7.161 1.00 96.06 94 ARG A O 1
ATOM 798 N N . CYS A 1 95 ? 15.469 -0.852 5.230 1.00 95.12 95 CYS A N 1
ATOM 799 C CA . CYS A 1 95 ? 15.350 0.596 5.151 1.00 95.12 95 CYS A CA 1
ATOM 800 C C . CYS A 1 95 ? 13.919 1.052 5.432 1.00 95.12 95 CYS A C 1
ATOM 802 O O . CYS A 1 95 ? 12.964 0.287 5.307 1.00 95.12 95 CYS A O 1
ATOM 804 N N . PHE A 1 96 ? 13.794 2.317 5.812 1.00 94.94 96 PHE A N 1
ATOM 805 C CA . PHE A 1 96 ? 12.574 2.964 6.260 1.00 94.94 96 PHE A CA 1
ATOM 806 C C . PHE A 1 96 ? 12.345 4.230 5.448 1.00 94.94 96 PHE A C 1
ATOM 808 O O . PHE A 1 96 ? 13.257 5.045 5.287 1.00 94.94 96 PHE A O 1
ATOM 815 N N . GLN A 1 97 ? 11.127 4.409 4.955 1.00 91.69 97 GLN A N 1
ATOM 816 C CA . GLN A 1 97 ? 10.716 5.602 4.234 1.00 91.69 97 GLN A CA 1
ATOM 817 C C . GLN A 1 97 ? 9.339 6.030 4.718 1.00 91.69 97 GLN A C 1
ATOM 819 O O . GLN A 1 97 ? 8.380 5.268 4.629 1.00 91.69 97 GLN A O 1
ATOM 824 N N . ARG A 1 98 ? 9.210 7.278 5.158 1.00 89.94 98 ARG A N 1
ATOM 825 C CA . ARG A 1 98 ? 7.893 7.846 5.401 1.00 89.94 98 ARG A CA 1
ATOM 826 C C . ARG A 1 98 ? 7.357 8.425 4.106 1.00 89.94 98 ARG A C 1
ATOM 828 O O . ARG A 1 98 ? 7.992 9.295 3.503 1.00 89.94 98 ARG A O 1
ATOM 835 N N . PHE A 1 99 ? 6.185 7.970 3.688 1.00 84.94 99 PHE A N 1
ATOM 836 C CA . PHE A 1 99 ? 5.536 8.556 2.521 1.00 84.94 99 PHE A CA 1
ATOM 837 C C . PHE A 1 99 ? 4.875 9.891 2.886 1.00 84.94 99 PHE A C 1
ATOM 839 O O . PHE A 1 99 ? 4.805 10.276 4.057 1.00 84.94 99 PHE A O 1
ATOM 846 N N . ALA A 1 100 ? 4.426 10.629 1.873 1.00 79.38 100 ALA A N 1
ATOM 847 C CA . ALA A 1 100 ? 3.712 11.883 2.070 1.00 79.38 100 ALA A CA 1
ATOM 848 C C . ALA A 1 100 ? 2.543 11.737 3.064 1.00 79.38 100 ALA A C 1
ATOM 850 O O . ALA A 1 100 ? 1.919 10.684 3.179 1.00 79.38 100 ALA A O 1
ATOM 851 N N . HIS A 1 101 ? 2.241 12.802 3.801 1.00 81.44 101 HIS A N 1
ATOM 852 C CA . HIS A 1 101 ? 1.071 12.807 4.678 1.00 81.44 101 HIS A CA 1
ATOM 853 C C . HIS A 1 101 ? -0.225 12.874 3.844 1.00 81.44 101 HIS A C 1
ATOM 855 O O . HIS A 1 101 ? -0.210 13.355 2.714 1.00 81.44 101 HIS A O 1
ATOM 861 N N . ASP A 1 102 ? -1.347 12.431 4.421 1.00 72.69 102 ASP A N 1
ATOM 862 C CA . ASP A 1 102 ? -2.707 12.525 3.841 1.00 72.69 102 ASP A CA 1
ATOM 863 C C . ASP A 1 102 ? -2.927 11.766 2.513 1.00 72.69 102 ASP A C 1
ATOM 865 O O . ASP A 1 102 ? -3.914 11.975 1.814 1.00 72.69 102 ASP A O 1
ATOM 869 N N . ILE A 1 103 ? -2.034 10.841 2.157 1.00 77.50 103 ILE A N 1
ATOM 870 C CA . ILE A 1 103 ? -2.180 9.996 0.957 1.00 77.50 103 ILE A CA 1
ATOM 871 C C . ILE A 1 103 ? -3.058 8.762 1.175 1.00 77.50 103 ILE A C 1
ATOM 873 O O . ILE A 1 103 ? -3.524 8.169 0.204 1.00 77.50 103 ILE A O 1
ATOM 877 N N . SER A 1 104 ? -3.287 8.380 2.434 1.00 88.94 104 SER A N 1
ATOM 878 C CA . SER A 1 104 ? -3.965 7.137 2.809 1.00 88.94 104 SER A CA 1
ATOM 879 C C . SER A 1 104 ? -5.000 7.388 3.897 1.00 88.94 104 SER A C 1
ATOM 881 O O . SER A 1 104 ? -4.790 8.197 4.802 1.00 88.94 104 SER A O 1
ATOM 883 N N . SER A 1 105 ? -6.127 6.687 3.827 1.00 93.06 105 SER A N 1
ATOM 884 C CA . SER A 1 105 ? -7.231 6.825 4.784 1.00 93.06 105 SER A CA 1
ATOM 885 C C . SER A 1 105 ? -8.066 5.552 4.859 1.00 93.06 105 SER A C 1
ATOM 887 O O . SER A 1 105 ? -8.172 4.805 3.889 1.00 93.06 105 SER A O 1
ATOM 889 N N . ILE A 1 106 ? -8.716 5.330 5.998 1.00 95.81 106 ILE A N 1
ATOM 890 C CA . ILE A 1 106 ? -9.724 4.279 6.177 1.00 95.81 106 ILE A CA 1
ATOM 891 C C . ILE A 1 106 ? -11.101 4.909 6.366 1.00 95.81 106 ILE A C 1
ATOM 893 O O . ILE A 1 106 ? -11.252 5.840 7.154 1.00 95.81 106 ILE A O 1
ATOM 897 N N . GLY A 1 107 ? -12.088 4.429 5.611 1.00 96.75 107 GLY A N 1
ATOM 898 C CA . GLY A 1 107 ? -13.444 4.960 5.575 1.00 96.75 107 GLY A CA 1
ATOM 899 C C . GLY A 1 107 ? -14.453 3.924 6.054 1.00 96.75 107 GLY A C 1
ATOM 900 O O . GLY A 1 107 ? -14.552 2.824 5.499 1.00 96.75 107 GLY A O 1
ATOM 901 N N . TYR A 1 108 ? -15.221 4.283 7.077 1.00 98.06 108 TYR A N 1
ATOM 902 C CA . TYR A 1 108 ? -16.172 3.407 7.752 1.00 98.06 108 TYR A CA 1
ATOM 903 C C . TYR A 1 108 ? -17.456 4.151 8.152 1.00 98.06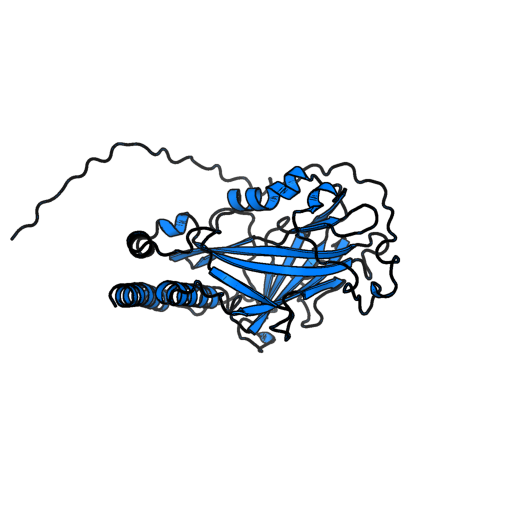 108 TYR A C 1
ATOM 905 O O . TYR A 1 108 ? -17.577 5.367 7.980 1.00 98.06 108 TYR A O 1
ATOM 913 N N . ASP A 1 109 ? -18.462 3.403 8.603 1.00 97.75 109 ASP A N 1
ATOM 914 C CA . ASP A 1 109 ? -19.715 3.971 9.107 1.00 97.75 109 ASP A CA 1
ATOM 915 C C . ASP A 1 109 ? -19.747 4.114 10.638 1.00 97.75 109 ASP A C 1
ATOM 917 O O . ASP A 1 109 ? -18.831 3.710 11.349 1.00 97.75 109 ASP A O 1
ATOM 921 N N . ASP A 1 110 ? -20.841 4.668 11.162 1.00 97.75 110 ASP A N 1
ATOM 922 C CA . ASP A 1 110 ? -21.033 4.923 12.597 1.00 97.75 110 ASP A CA 1
ATOM 923 C C . ASP A 1 110 ? -21.001 3.674 13.483 1.00 97.75 110 ASP A C 1
ATOM 925 O O . ASP A 1 110 ? -20.811 3.805 14.692 1.00 97.75 110 ASP A O 1
ATOM 929 N N . THR A 1 111 ? -21.205 2.484 12.912 1.00 97.81 111 THR A N 1
ATOM 930 C CA . THR A 1 111 ? -21.124 1.209 13.644 1.00 97.81 111 THR A CA 1
ATOM 931 C C . THR A 1 111 ? -19.703 0.659 13.696 1.00 97.81 111 THR A C 1
ATOM 933 O O . THR A 1 111 ? -19.417 -0.233 14.492 1.00 97.81 111 THR A O 1
ATOM 936 N N . GLY A 1 112 ? -18.815 1.188 12.851 1.00 97.62 112 GLY A N 1
ATOM 937 C CA . GLY A 1 112 ? -17.451 0.712 12.691 1.00 97.62 112 GLY A CA 1
ATOM 938 C C . GLY A 1 112 ? -17.226 -0.152 11.460 1.00 97.62 112 GLY A C 1
ATOM 939 O O . GLY A 1 112 ? -16.121 -0.646 11.292 1.00 97.62 112 GLY A O 1
ATOM 940 N N . ARG A 1 113 ? -18.204 -0.351 10.565 1.00 98.19 113 ARG A N 1
ATOM 941 C CA . ARG A 1 113 ? -17.994 -1.163 9.354 1.00 98.19 113 ARG A CA 1
ATOM 942 C C . ARG A 1 113 ? -17.155 -0.410 8.326 1.00 98.19 113 ARG A C 1
ATOM 944 O O . ARG A 1 113 ? -17.562 0.654 7.868 1.00 98.19 113 ARG A O 1
ATOM 951 N N . ILE A 1 114 ? -16.046 -1.006 7.885 1.00 98.38 114 ILE A N 1
ATOM 952 C CA . ILE A 1 114 ? -15.230 -0.477 6.784 1.00 98.38 114 ILE A CA 1
ATOM 953 C C . ILE A 1 114 ? -15.961 -0.637 5.445 1.00 98.38 114 ILE A C 1
ATOM 955 O O . ILE A 1 114 ? -16.496 -1.703 5.114 1.00 98.38 114 ILE A O 1
ATOM 959 N N . TRP A 1 115 ? -15.960 0.442 4.662 1.00 97.69 115 TRP A N 1
ATOM 960 C CA . TRP A 1 115 ? -16.569 0.508 3.332 1.00 97.69 115 TRP A CA 1
ATOM 961 C C . TRP A 1 115 ? -15.582 0.862 2.221 1.00 97.69 115 TRP A C 1
ATOM 963 O O . TRP A 1 115 ? -15.853 0.519 1.069 1.00 97.69 115 TRP A O 1
ATOM 973 N N . SER A 1 116 ? -14.459 1.504 2.546 1.00 96.69 116 SER A N 1
ATOM 974 C CA . SER A 1 116 ? -13.396 1.819 1.592 1.00 96.69 116 SER A CA 1
ATOM 975 C C . SER A 1 116 ? -12.075 2.074 2.315 1.00 96.69 116 SER A C 1
ATOM 977 O O . SER A 1 116 ? -12.060 2.605 3.426 1.00 96.69 116 SER A O 1
ATOM 979 N N . ILE A 1 117 ? -10.969 1.717 1.675 1.00 95.12 117 ILE A N 1
ATOM 980 C CA . ILE A 1 117 ? -9.604 2.005 2.109 1.00 95.12 117 ILE A CA 1
ATOM 981 C C . ILE A 1 117 ? -8.900 2.712 0.955 1.00 95.12 117 ILE A C 1
ATOM 983 O O . ILE A 1 117 ? -8.953 2.276 -0.194 1.00 95.12 117 ILE A O 1
ATOM 987 N N . ILE A 1 118 ? -8.231 3.810 1.265 1.00 90.56 118 ILE A N 1
ATOM 988 C CA . ILE A 1 118 ? -7.379 4.539 0.340 1.00 90.56 118 ILE A CA 1
ATOM 989 C C . ILE A 1 118 ? -5.932 4.179 0.667 1.00 90.56 118 ILE A C 1
ATOM 991 O O . ILE A 1 118 ? -5.471 4.393 1.790 1.00 90.56 118 ILE A O 1
ATOM 995 N N . CYS A 1 119 ? -5.237 3.652 -0.337 1.00 85.25 119 CYS A N 1
ATOM 996 C CA . CYS A 1 119 ? -3.805 3.392 -0.311 1.00 85.25 119 CYS A CA 1
ATOM 997 C C . CYS A 1 119 ? -3.029 4.503 -1.035 1.00 85.25 119 CYS A C 1
ATOM 999 O O . CYS A 1 119 ? -3.590 5.207 -1.878 1.00 85.25 119 CYS A O 1
ATOM 1001 N N . PRO A 1 120 ? -1.734 4.638 -0.728 1.00 75.19 120 PRO A N 1
ATOM 1002 C CA . PRO A 1 120 ? -0.879 5.672 -1.265 1.00 75.19 120 PRO A CA 1
ATOM 1003 C C . PRO A 1 120 ? -0.522 5.449 -2.733 1.00 75.19 120 PRO A C 1
ATOM 1005 O O . PRO A 1 120 ? -0.454 4.324 -3.238 1.00 75.19 120 PRO A O 1
ATOM 1008 N N . GLN A 1 121 ? -0.213 6.568 -3.380 1.00 69.56 121 GLN A N 1
ATOM 1009 C CA . GLN A 1 121 ? 0.461 6.650 -4.670 1.00 69.56 121 GLN A CA 1
ATOM 1010 C C . GLN A 1 121 ? 1.820 7.318 -4.438 1.00 69.56 121 GLN A C 1
ATOM 1012 O O . GLN A 1 121 ? 1.913 8.265 -3.655 1.00 69.56 121 GLN A O 1
ATOM 1017 N N . GLN A 1 122 ? 2.872 6.827 -5.088 1.00 70.94 122 GLN A N 1
ATOM 1018 C CA . GLN A 1 122 ? 4.222 7.366 -4.962 1.00 70.94 122 GLN A CA 1
ATOM 1019 C C . GLN A 1 122 ? 4.862 7.534 -6.340 1.00 70.94 122 GLN A C 1
ATOM 1021 O O . GLN A 1 122 ? 4.829 6.630 -7.168 1.00 70.94 122 GLN A O 1
ATOM 1026 N N . GLY A 1 123 ? 5.506 8.676 -6.567 1.00 69.75 123 GLY A N 1
ATOM 1027 C CA . GLY A 1 123 ? 6.462 8.833 -7.656 1.00 69.75 123 GLY A CA 1
ATOM 1028 C C . GLY A 1 123 ? 7.857 8.368 -7.231 1.00 69.75 123 GLY A C 1
ATOM 1029 O O . GLY A 1 123 ? 8.323 8.721 -6.149 1.00 69.75 123 GLY A O 1
ATOM 1030 N N . ALA A 1 124 ? 8.547 7.616 -8.083 1.00 74.00 124 ALA A N 1
ATOM 1031 C CA . ALA A 1 124 ? 9.962 7.305 -7.914 1.00 74.00 124 ALA A CA 1
ATOM 1032 C C . ALA A 1 124 ? 10.740 7.784 -9.139 1.00 74.00 124 ALA A C 1
ATOM 1034 O O . ALA A 1 124 ? 10.448 7.383 -10.265 1.00 74.00 124 ALA A O 1
ATOM 1035 N N . CYS A 1 125 ? 11.742 8.632 -8.920 1.00 70.81 125 CYS A N 1
ATOM 1036 C CA . CYS A 1 125 ? 12.632 9.093 -9.977 1.00 70.81 125 CYS A CA 1
ATOM 1037 C C . CYS A 1 125 ? 13.959 8.348 -9.928 1.00 70.81 125 CYS A C 1
ATOM 1039 O O . CYS A 1 125 ? 14.664 8.346 -8.919 1.00 70.81 125 CYS A O 1
ATOM 1041 N N . LEU A 1 126 ? 14.329 7.779 -11.064 1.00 71.38 126 LEU A N 1
ATOM 1042 C CA . LEU A 1 126 ? 15.655 7.260 -11.319 1.00 71.38 126 LEU A CA 1
ATOM 1043 C C . LEU A 1 126 ? 16.528 8.395 -11.867 1.00 71.38 126 LEU A C 1
ATOM 1045 O O . LEU A 1 126 ? 16.714 8.525 -13.078 1.00 71.38 126 LEU A O 1
ATOM 1049 N N . HIS A 1 127 ? 17.042 9.232 -10.963 1.00 68.38 127 HIS A N 1
ATOM 1050 C CA . HIS A 1 127 ? 17.854 10.413 -11.293 1.00 68.38 127 HIS A CA 1
ATOM 1051 C C . HIS A 1 127 ? 17.258 11.208 -12.478 1.00 68.38 127 HIS A C 1
ATOM 1053 O O . HIS A 1 127 ? 16.052 11.443 -12.498 1.00 68.38 127 HIS A O 1
ATOM 1059 N N . ASP A 1 128 ? 18.054 11.575 -13.491 1.00 68.50 128 ASP A N 1
ATOM 1060 C CA . ASP A 1 128 ? 17.551 12.291 -14.674 1.00 68.50 128 ASP A CA 1
ATOM 1061 C C . ASP A 1 128 ? 16.998 11.349 -15.749 1.00 68.50 128 ASP A C 1
ATOM 1063 O O . ASP A 1 128 ? 16.594 11.817 -16.821 1.00 68.50 128 ASP A O 1
ATOM 1067 N N . LEU A 1 129 ? 16.997 10.034 -15.507 1.00 72.44 129 LEU A N 1
ATOM 1068 C CA . LEU A 1 129 ? 16.718 9.066 -16.551 1.00 72.44 129 LEU A CA 1
ATOM 1069 C C . LEU A 1 129 ? 15.234 8.982 -16.885 1.00 72.44 129 LEU A C 1
ATOM 1071 O O . LEU A 1 129 ? 14.848 9.127 -18.046 1.00 72.44 129 LEU A O 1
ATOM 1075 N N . ALA A 1 130 ? 14.436 8.686 -15.871 1.00 76.62 130 ALA A N 1
ATOM 1076 C CA . ALA A 1 130 ? 12.994 8.563 -15.941 1.00 76.62 130 ALA A CA 1
ATOM 1077 C C . ALA A 1 130 ? 12.436 8.580 -14.523 1.00 76.62 130 ALA A C 1
ATOM 1079 O O . ALA A 1 130 ? 13.098 8.196 -13.561 1.00 76.62 130 ALA A O 1
ATOM 1080 N N . CYS A 1 131 ? 11.189 8.984 -14.422 1.00 81.75 131 CYS A N 1
ATOM 1081 C CA . CYS A 1 131 ? 10.384 8.857 -13.242 1.00 81.75 131 CYS A CA 1
ATOM 1082 C C . CYS A 1 131 ? 9.179 7.969 -13.533 1.00 81.75 131 CYS A C 1
ATOM 1084 O O . CYS A 1 131 ? 8.603 7.980 -14.624 1.00 81.75 131 CYS A O 1
ATOM 1086 N N . PHE A 1 132 ? 8.803 7.206 -12.523 1.00 83.50 132 PHE A N 1
ATOM 1087 C CA . PHE A 1 132 ? 7.716 6.255 -12.561 1.00 83.50 132 PHE A CA 1
ATOM 1088 C C . PHE A 1 132 ? 6.689 6.637 -11.510 1.00 83.50 132 PHE A C 1
ATOM 1090 O O . PHE A 1 132 ? 7.040 7.045 -10.405 1.00 83.50 132 PHE A O 1
ATOM 1097 N N . ASN A 1 133 ? 5.423 6.456 -11.845 1.00 83.06 133 ASN A N 1
ATOM 1098 C CA . ASN A 1 133 ? 4.358 6.395 -10.866 1.00 83.06 133 ASN A CA 1
ATOM 1099 C C . ASN A 1 133 ? 4.235 4.949 -10.400 1.00 83.06 133 ASN A C 1
ATOM 1101 O O . ASN A 1 133 ? 4.159 4.038 -11.224 1.00 83.06 133 ASN A O 1
ATOM 1105 N N . VAL A 1 134 ? 4.202 4.764 -9.089 1.00 84.06 134 VAL A N 1
ATOM 1106 C CA . VAL A 1 134 ? 3.933 3.508 -8.402 1.00 84.06 134 VAL A CA 1
ATOM 1107 C C . VAL A 1 134 ? 2.652 3.705 -7.612 1.00 84.06 134 VAL A C 1
ATOM 1109 O O . VAL A 1 134 ? 2.585 4.509 -6.685 1.00 84.06 134 VAL A O 1
ATOM 1112 N N . GLU A 1 135 ? 1.609 2.983 -7.987 1.00 84.88 135 GLU A N 1
ATOM 1113 C CA . GLU A 1 135 ? 0.328 3.033 -7.296 1.00 84.88 135 GLU A CA 1
ATOM 1114 C C . GLU A 1 1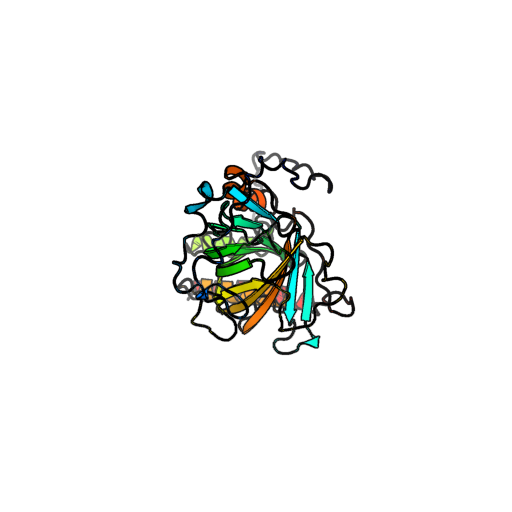35 ? -0.007 1.671 -6.710 1.00 84.88 135 GLU A C 1
ATOM 1116 O O . GLU A 1 135 ? 0.102 0.640 -7.373 1.00 84.88 135 GLU A O 1
ATOM 1121 N N . VAL A 1 136 ? -0.490 1.702 -5.471 1.00 84.88 136 VAL A N 1
ATOM 1122 C CA . VAL A 1 136 ? -1.140 0.567 -4.831 1.00 84.88 136 VAL A CA 1
ATOM 1123 C C . VAL A 1 136 ? -2.643 0.826 -4.869 1.00 84.88 136 VAL A C 1
ATOM 1125 O O . VAL A 1 136 ? -3.176 1.604 -4.080 1.00 84.88 136 VAL A O 1
ATOM 1128 N N . THR A 1 137 ? -3.346 0.201 -5.813 1.00 84.94 137 THR A N 1
ATOM 1129 C CA . THR A 1 137 ? -4.806 0.325 -5.904 1.00 84.94 137 THR A CA 1
ATOM 1130 C C . THR A 1 137 ? -5.460 -0.740 -5.032 1.00 84.94 137 THR A C 1
ATOM 1132 O O . THR A 1 137 ? -5.306 -1.928 -5.299 1.00 84.94 137 THR A O 1
ATOM 1135 N N . VAL A 1 138 ? -6.251 -0.338 -4.033 1.00 90.56 138 VAL A N 1
ATOM 1136 C CA . VAL A 1 138 ? -7.106 -1.277 -3.288 1.00 90.56 138 VAL A CA 1
ATOM 1137 C C . VAL A 1 138 ? -8.247 -1.743 -4.186 1.00 90.56 138 VAL A C 1
ATOM 1139 O O . VAL A 1 138 ? -9.069 -0.940 -4.627 1.00 90.56 138 VAL A O 1
ATOM 1142 N N . THR A 1 139 ? -8.303 -3.045 -4.449 1.00 92.06 139 THR A N 1
ATOM 1143 C CA . THR A 1 139 ? -9.329 -3.674 -5.294 1.00 92.06 139 THR A CA 1
ATOM 1144 C C . THR A 1 139 ? -10.471 -4.251 -4.470 1.00 92.06 139 THR A C 1
ATOM 1146 O O . THR A 1 139 ? -11.610 -4.309 -4.933 1.00 92.06 139 THR A O 1
ATOM 1149 N N . GLY A 1 140 ? -10.195 -4.626 -3.222 1.00 95.56 140 GLY A N 1
ATOM 1150 C CA . GLY A 1 140 ? -11.180 -5.214 -2.333 1.00 95.56 140 GLY A CA 1
ATOM 1151 C C . GLY A 1 140 ? -10.865 -4.951 -0.871 1.00 95.56 140 GLY A C 1
ATOM 1152 O O . GLY A 1 140 ? -9.702 -4.833 -0.491 1.00 95.56 140 GLY A O 1
ATOM 1153 N N . GLN A 1 141 ? -11.912 -4.862 -0.055 1.00 97.56 141 GLN A N 1
ATOM 1154 C CA . GLN A 1 141 ? -11.782 -4.691 1.389 1.00 97.56 141 GLN A CA 1
ATOM 1155 C C . GLN A 1 141 ? -12.910 -5.376 2.169 1.00 97.56 141 GLN A C 1
ATOM 1157 O O . GLN A 1 141 ? -14.007 -5.615 1.646 1.00 97.56 141 GLN A O 1
ATOM 1162 N N . ARG A 1 142 ? -12.643 -5.653 3.446 1.00 98.12 142 ARG A N 1
ATOM 1163 C CA . ARG A 1 142 ? -13.632 -5.885 4.509 1.00 98.12 142 ARG A CA 1
ATOM 1164 C C . ARG A 1 142 ? -13.002 -5.546 5.855 1.00 98.12 142 ARG A C 1
ATOM 1166 O O . ARG A 1 142 ? -11.789 -5.613 5.997 1.00 98.12 142 ARG A O 1
ATOM 1173 N N . GLY A 1 143 ? -13.824 -5.289 6.864 1.00 98.25 143 GLY A N 1
ATOM 1174 C CA . GLY A 1 143 ? -13.349 -5.220 8.243 1.00 98.25 143 GLY A CA 1
ATOM 1175 C C . GLY A 1 143 ? -14.116 -4.233 9.092 1.00 98.25 143 GLY A C 1
ATOM 1176 O O . GLY A 1 143 ? -15.266 -3.896 8.776 1.00 98.25 143 GLY A O 1
ATOM 1177 N N . TRP A 1 144 ? -13.471 -3.803 10.168 1.00 98.19 144 TRP A N 1
ATOM 1178 C CA . TRP A 1 144 ? -14.042 -2.914 11.157 1.00 98.19 144 TRP A CA 1
ATOM 1179 C C . TRP A 1 144 ? -13.017 -1.990 11.821 1.00 98.19 144 TRP A C 1
ATOM 1181 O O . TRP A 1 144 ? -11.821 -2.276 11.852 1.00 98.19 144 TRP A O 1
ATOM 1191 N N . VAL A 1 145 ? -13.524 -0.887 12.367 1.00 97.75 145 VAL A N 1
ATOM 1192 C CA . VAL A 1 145 ? -12.835 0.073 13.237 1.00 97.75 145 VAL A CA 1
ATOM 1193 C C . VAL A 1 145 ? -13.636 0.203 14.534 1.00 97.75 145 VAL A C 1
ATOM 1195 O O . VAL A 1 145 ? -14.863 0.181 14.500 1.00 97.75 145 VAL A O 1
ATOM 1198 N N . ASN A 1 146 ? -12.954 0.338 15.668 1.00 96.25 146 ASN A N 1
ATOM 1199 C CA . ASN A 1 146 ? -13.532 0.665 16.966 1.00 96.25 146 ASN A CA 1
ATOM 1200 C C . ASN A 1 146 ? -12.854 1.926 17.531 1.00 96.25 146 ASN A C 1
ATOM 1202 O O . ASN A 1 146 ? -11.636 1.966 17.710 1.00 96.25 146 ASN A O 1
ATOM 1206 N N . GLU A 1 147 ? -13.645 2.967 17.801 1.00 94.88 147 GLU A N 1
ATOM 1207 C CA . GLU A 1 147 ? -13.161 4.255 18.315 1.00 94.88 147 GLU A CA 1
ATOM 1208 C C . GLU A 1 147 ? -13.041 4.311 19.847 1.00 94.88 147 GLU A C 1
ATOM 1210 O O . GLU A 1 147 ? -12.460 5.265 20.365 1.00 94.88 147 GLU A O 1
ATOM 1215 N N . GLU A 1 148 ? -13.579 3.325 20.575 1.00 91.88 148 GLU A N 1
ATOM 1216 C CA . GLU A 1 148 ? -13.672 3.354 22.043 1.00 91.88 148 GLU A CA 1
ATOM 1217 C C . GLU A 1 148 ? -12.339 3.070 22.742 1.00 91.88 148 GLU A C 1
ATOM 1219 O O . GLU A 1 148 ? -12.026 3.708 23.749 1.00 91.88 148 GLU A O 1
ATOM 1224 N N . ASP A 1 149 ? -11.527 2.162 22.193 1.00 83.31 149 ASP A N 1
ATOM 1225 C CA . ASP A 1 149 ? -10.173 1.879 22.681 1.00 83.31 149 ASP A CA 1
ATOM 1226 C C . ASP A 1 149 ? -9.145 2.052 21.550 1.00 83.31 149 ASP A C 1
ATOM 1228 O O . ASP A 1 149 ? -8.609 1.090 21.005 1.00 83.31 149 ASP A O 1
ATOM 1232 N N . PRO A 1 150 ? -8.820 3.295 21.158 1.00 83.31 150 PRO A N 1
ATOM 1233 C CA . PRO A 1 150 ? -7.928 3.550 20.027 1.00 83.31 150 PRO A CA 1
ATOM 1234 C C . PRO A 1 150 ? -6.494 3.052 20.256 1.00 83.31 150 PRO A C 1
ATOM 1236 O O . PRO A 1 150 ? -5.702 2.971 19.317 1.00 83.31 150 PRO A O 1
ATOM 1239 N N . LYS A 1 151 ? -6.143 2.727 21.506 1.00 87.44 151 LYS A N 1
ATOM 1240 C CA . LYS A 1 151 ? -4.824 2.224 21.896 1.00 87.44 151 LYS A CA 1
ATOM 1241 C C . LYS A 1 151 ? -4.769 0.708 22.009 1.00 87.44 151 LYS A C 1
ATOM 1243 O O . LYS A 1 151 ? -3.672 0.193 22.211 1.00 87.44 151 LYS A O 1
ATOM 1248 N N . LYS A 1 152 ? -5.898 0.009 21.875 1.00 84.06 152 LYS A N 1
ATOM 1249 C CA . LYS A 1 152 ? -5.952 -1.451 21.920 1.00 84.06 152 LYS A CA 1
ATOM 1250 C C . LYS A 1 152 ? -6.986 -1.971 20.939 1.00 84.06 152 LYS A C 1
ATOM 1252 O O . LYS A 1 152 ? -8.165 -1.679 21.072 1.00 84.06 152 LYS A O 1
ATOM 1257 N N . ASN A 1 153 ? -6.561 -2.836 20.024 1.00 85.31 153 ASN A N 1
ATOM 1258 C CA . ASN A 1 153 ? -7.470 -3.623 19.186 1.00 85.31 153 ASN A CA 1
ATOM 1259 C C . ASN A 1 153 ? -8.504 -2.743 18.460 1.00 85.31 153 ASN A C 1
ATOM 1261 O O . ASN A 1 153 ? -9.691 -3.047 18.440 1.00 85.31 153 ASN A O 1
ATOM 1265 N N . ASN A 1 154 ? -8.062 -1.616 17.903 1.00 91.00 154 ASN A N 1
ATOM 1266 C CA . ASN A 1 154 ? -8.968 -0.571 17.425 1.00 91.00 154 ASN A CA 1
ATOM 1267 C C . ASN A 1 154 ? -9.423 -0.758 15.969 1.00 91.00 154 ASN A C 1
ATOM 1269 O O . ASN A 1 154 ? -10.207 0.043 15.467 1.00 91.00 154 ASN A O 1
ATOM 1273 N N . LEU A 1 155 ? -8.890 -1.749 15.259 1.00 96.50 155 LEU A N 1
ATOM 1274 C CA . LEU A 1 155 ? -9.296 -2.087 13.897 1.00 96.50 155 LEU A CA 1
ATOM 1275 C C . LEU A 1 155 ? -8.865 -3.500 13.540 1.00 96.50 155 LEU A C 1
ATOM 1277 O O . LEU A 1 155 ? -7.854 -3.981 14.048 1.00 96.50 155 LEU A O 1
ATOM 1281 N N . ALA A 1 156 ? -9.578 -4.127 12.616 1.00 97.88 156 ALA A N 1
ATOM 1282 C CA . ALA A 1 156 ? -9.095 -5.269 11.855 1.00 97.88 156 ALA A CA 1
ATOM 1283 C C . ALA A 1 156 ? -9.704 -5.209 10.455 1.00 97.88 156 ALA A C 1
ATOM 1285 O O . ALA A 1 156 ? -10.913 -5.022 10.300 1.00 97.88 156 ALA A O 1
ATOM 1286 N N . ALA A 1 157 ? -8.875 -5.373 9.435 1.00 98.19 157 ALA A N 1
ATOM 1287 C CA . ALA A 1 157 ? -9.305 -5.389 8.048 1.00 98.19 157 ALA A CA 1
ATOM 1288 C C . ALA A 1 157 ? -8.614 -6.496 7.269 1.00 98.19 157 ALA A C 1
ATOM 1290 O O . ALA A 1 157 ? -7.538 -6.946 7.631 1.00 98.19 157 ALA A O 1
ATOM 1291 N N . ASP A 1 158 ? -9.237 -6.877 6.165 1.00 97.94 158 ASP A N 1
ATOM 1292 C CA . ASP A 1 158 ? -8.592 -7.591 5.080 1.00 97.94 158 ASP A CA 1
ATOM 1293 C C . ASP A 1 158 ? -8.714 -6.741 3.826 1.00 97.94 158 ASP A C 1
ATOM 1295 O O . ASP A 1 158 ? -9.763 -6.133 3.573 1.00 97.94 158 ASP A O 1
ATOM 1299 N N . MET A 1 159 ? -7.667 -6.741 3.015 1.00 96.25 159 MET A N 1
ATOM 1300 C CA . MET A 1 159 ? -7.673 -6.044 1.742 1.00 96.25 159 MET A CA 1
ATOM 1301 C C . MET A 1 159 ? -6.923 -6.816 0.667 1.00 96.25 159 MET A C 1
ATOM 1303 O O . MET A 1 159 ? -6.064 -7.646 0.950 1.00 96.25 159 MET A O 1
ATOM 1307 N N . SER A 1 160 ? -7.269 -6.525 -0.579 1.00 94.06 160 SER A N 1
ATOM 1308 C CA . SER A 1 160 ? -6.518 -6.941 -1.757 1.00 94.06 160 SER A CA 1
ATOM 1309 C C . SER A 1 160 ? -6.097 -5.702 -2.528 1.00 94.06 160 SER A C 1
ATOM 1311 O O . SER A 1 160 ? -6.865 -4.738 -2.636 1.00 94.06 160 SER A O 1
ATOM 1313 N N . VAL A 1 161 ? -4.888 -5.725 -3.081 1.00 91.62 161 VAL A N 1
ATOM 1314 C CA . VAL A 1 161 ? -4.364 -4.614 -3.876 1.00 91.62 161 VAL A CA 1
ATOM 1315 C C . VAL A 1 161 ? -3.791 -5.092 -5.197 1.00 91.62 161 VAL A C 1
ATOM 1317 O O . VAL A 1 161 ? -3.420 -6.251 -5.370 1.00 91.62 161 VAL A O 1
ATOM 1320 N N . GLU A 1 162 ? -3.693 -4.157 -6.124 1.00 86.19 162 GLU A N 1
ATOM 1321 C CA . GLU A 1 162 ? -2.965 -4.309 -7.370 1.00 86.19 162 GLU A CA 1
ATOM 1322 C C . GLU A 1 162 ? -1.853 -3.257 -7.404 1.00 86.19 162 GLU A C 1
ATOM 1324 O O . GLU A 1 162 ? -2.127 -2.060 -7.271 1.00 86.19 162 GLU A O 1
ATOM 1329 N N . GLY A 1 163 ? -0.602 -3.703 -7.548 1.00 90.44 163 GLY A N 1
ATOM 1330 C CA . GLY A 1 163 ? 0.534 -2.809 -7.755 1.00 90.44 163 GLY A CA 1
ATOM 1331 C C . GLY A 1 163 ? 0.632 -2.426 -9.227 1.00 90.44 163 GLY A C 1
ATOM 1332 O O . GLY A 1 163 ? 0.601 -3.304 -10.089 1.00 90.44 163 GLY A O 1
ATOM 1333 N N . LYS A 1 164 ? 0.749 -1.131 -9.524 1.00 91.44 164 LYS A N 1
ATOM 1334 C CA . LYS A 1 164 ? 0.885 -0.611 -10.891 1.00 91.44 164 LYS A CA 1
ATOM 1335 C C . LYS A 1 164 ? 2.075 0.317 -11.004 1.00 91.44 164 LYS A C 1
ATOM 1337 O O . LYS A 1 164 ? 2.205 1.234 -10.199 1.00 91.44 164 LYS A O 1
ATOM 1342 N N . VAL A 1 165 ? 2.888 0.109 -12.037 1.00 90.81 165 VAL A N 1
ATOM 1343 C CA . VAL A 1 165 ? 4.029 0.964 -12.374 1.00 90.81 165 VAL A CA 1
ATOM 1344 C C . VAL A 1 165 ? 3.895 1.473 -13.806 1.00 90.81 165 VAL A C 1
ATOM 1346 O O . VAL A 1 165 ? 3.695 0.688 -14.730 1.00 90.81 165 VAL A O 1
ATOM 1349 N N . TRP A 1 166 ? 3.995 2.785 -14.014 1.00 90.19 166 TRP A N 1
ATOM 1350 C CA . TRP A 1 166 ? 4.001 3.388 -15.353 1.00 90.19 166 TRP A CA 1
ATOM 1351 C C . TRP A 1 166 ? 4.858 4.652 -15.389 1.00 90.19 166 TRP A C 1
ATOM 1353 O O . TRP A 1 166 ? 5.131 5.262 -14.358 1.00 90.19 166 TRP A O 1
ATOM 1363 N N . PHE A 1 167 ? 5.294 5.056 -16.578 1.00 87.44 167 PHE A N 1
ATOM 1364 C CA . PHE A 1 167 ? 6.109 6.255 -16.761 1.00 87.44 167 PHE A CA 1
ATOM 1365 C C . PHE A 1 167 ? 5.330 7.528 -16.410 1.00 87.44 167 PHE A C 1
ATOM 1367 O O . PHE A 1 167 ? 4.169 7.691 -16.787 1.00 87.44 167 PHE A O 1
ATOM 1374 N N . SER A 1 168 ? 5.989 8.462 -15.727 1.00 83.06 168 SER A N 1
ATOM 1375 C CA . SER A 1 168 ? 5.469 9.816 -15.535 1.00 83.06 168 SER A CA 1
ATOM 1376 C C . SER A 1 168 ? 5.474 10.603 -16.853 1.00 83.06 168 SER A C 1
ATOM 1378 O O . SER A 1 168 ? 6.347 10.361 -17.693 1.00 83.06 168 SER A O 1
ATOM 1380 N N . PRO A 1 169 ? 4.558 11.577 -17.046 1.00 81.94 169 PRO A N 1
ATOM 1381 C CA . PRO A 1 169 ? 4.465 12.345 -18.291 1.00 81.94 169 PRO A CA 1
ATOM 1382 C C . PRO A 1 169 ? 5.795 12.961 -18.748 1.00 81.94 169 PRO A C 1
ATOM 1384 O O . PRO A 1 169 ? 6.163 12.837 -19.914 1.00 81.94 169 PRO A O 1
ATOM 1387 N N . SER A 1 170 ? 6.570 13.529 -17.823 1.00 79.56 170 SER A N 1
ATOM 1388 C CA . SER A 1 170 ? 7.884 14.125 -18.100 1.00 79.56 170 SER A CA 1
ATOM 1389 C C . SER A 1 170 ? 8.922 13.133 -18.638 1.00 79.56 170 SER A C 1
ATOM 1391 O O . SER A 1 170 ? 9.833 13.487 -19.390 1.00 79.56 170 SER A O 1
ATOM 1393 N N . SER A 1 171 ? 8.779 11.852 -18.300 1.00 83.88 171 SER A N 1
ATOM 1394 C CA . SER A 1 171 ? 9.711 10.804 -18.721 1.00 83.88 171 SER A CA 1
ATOM 1395 C C . SER A 1 171 ? 9.524 10.434 -20.186 1.00 83.88 171 SER A C 1
ATOM 1397 O O . SER A 1 171 ? 10.471 10.008 -20.841 1.00 83.88 171 SER A O 1
ATOM 1399 N N . LEU A 1 172 ? 8.335 10.687 -20.738 1.00 81.12 172 LEU A N 1
ATOM 1400 C CA . LEU A 1 172 ? 8.047 10.522 -22.162 1.00 81.12 172 LEU A CA 1
ATOM 1401 C C . LEU A 1 172 ? 8.794 11.550 -23.022 1.00 81.12 172 LEU A C 1
ATOM 1403 O O . LEU A 1 172 ? 8.928 11.373 -24.232 1.00 81.12 172 LEU A O 1
ATOM 1407 N N . GLU A 1 173 ? 9.306 12.625 -22.420 1.00 82.94 173 GLU A N 1
ATOM 1408 C CA . GLU A 1 173 ? 10.097 13.627 -23.129 1.00 82.94 173 GLU A CA 1
ATOM 1409 C C . GLU A 1 173 ? 11.582 13.269 -23.245 1.00 82.94 173 GLU A C 1
ATOM 1411 O O . GLU A 1 173 ? 12.309 13.888 -24.028 1.00 82.94 173 GLU A O 1
ATOM 1416 N N . LYS A 1 174 ? 12.034 12.243 -22.519 1.00 84.06 174 LYS A N 1
ATOM 1417 C CA . LYS A 1 174 ? 13.438 11.830 -22.481 1.00 84.06 174 LYS A CA 1
ATOM 1418 C C . LYS A 1 174 ? 13.862 11.252 -23.833 1.00 84.06 174 LYS A C 1
ATOM 1420 O O . LYS A 1 174 ? 13.140 10.479 -24.467 1.00 84.06 174 LYS A O 1
ATOM 1425 N N . SER A 1 175 ? 15.066 11.618 -24.271 1.00 84.25 175 SER A N 1
ATOM 1426 C CA . SER A 1 175 ? 15.598 11.299 -25.606 1.00 84.25 175 SER A CA 1
ATOM 1427 C C . SER A 1 175 ? 15.708 9.801 -25.894 1.00 84.25 175 SER A C 1
ATOM 1429 O O . SER A 1 175 ? 15.643 9.414 -27.056 1.00 84.25 175 SER A O 1
ATOM 1431 N N . TRP A 1 176 ? 15.843 8.972 -24.859 1.00 82.62 176 TRP A N 1
ATOM 1432 C CA . TRP A 1 176 ? 15.909 7.516 -24.978 1.00 82.62 176 TRP A CA 1
ATOM 1433 C C . TRP A 1 176 ? 14.529 6.836 -24.901 1.00 82.62 176 TRP A C 1
ATOM 1435 O O . TRP A 1 176 ? 14.336 5.795 -25.522 1.00 82.62 176 TRP A O 1
ATOM 1445 N N . VAL A 1 177 ? 13.551 7.433 -24.203 1.00 85.19 177 VAL A N 1
ATOM 1446 C CA . VAL A 1 177 ? 12.181 6.890 -24.090 1.00 85.19 177 VAL A CA 1
ATOM 1447 C C . VAL A 1 177 ? 11.401 7.120 -25.381 1.00 85.19 177 VAL A C 1
ATOM 1449 O O . VAL A 1 177 ? 10.690 6.230 -25.841 1.00 85.19 177 VAL A O 1
ATOM 1452 N N . ARG A 1 178 ? 11.552 8.296 -26.008 1.00 86.50 178 ARG A N 1
ATOM 1453 C CA . ARG A 1 178 ? 10.812 8.665 -27.230 1.00 86.50 178 ARG A CA 1
ATOM 1454 C C . ARG A 1 178 ? 10.954 7.653 -28.382 1.00 86.50 178 ARG A C 1
ATOM 1456 O O . ARG A 1 178 ? 9.923 7.309 -28.963 1.00 86.50 178 ARG A O 1
ATOM 1463 N N . PRO A 1 179 ? 12.160 7.163 -28.737 1.00 86.19 179 PRO A N 1
ATOM 1464 C CA . PRO A 1 179 ? 12.316 6.142 -29.773 1.00 86.19 179 PRO A CA 1
ATOM 1465 C C . PRO A 1 179 ? 11.595 4.834 -29.436 1.00 86.19 179 PRO A C 1
ATOM 1467 O O . PRO A 1 179 ? 10.896 4.295 -30.291 1.00 86.19 179 PRO A O 1
ATOM 1470 N N . ILE A 1 180 ? 11.694 4.367 -28.187 1.00 86.31 180 ILE A N 1
ATOM 1471 C CA . ILE A 1 180 ? 11.032 3.136 -27.730 1.00 86.31 180 ILE A CA 1
ATOM 1472 C C . ILE A 1 180 ? 9.511 3.303 -27.799 1.00 86.31 180 ILE A C 1
ATOM 1474 O O . ILE A 1 180 ? 8.815 2.450 -28.345 1.00 86.31 180 ILE A O 1
ATOM 1478 N N . LEU A 1 181 ? 8.991 4.440 -27.334 1.00 87.19 181 LEU A N 1
ATOM 1479 C CA . LEU A 1 181 ? 7.570 4.764 -27.436 1.00 87.19 181 LEU A CA 1
ATOM 1480 C C . LEU A 1 181 ? 7.092 4.764 -28.896 1.00 87.19 181 LEU A C 1
ATOM 1482 O O . LEU A 1 181 ? 6.041 4.206 -29.207 1.00 87.19 181 LEU A O 1
ATOM 1486 N N . HIS A 1 182 ? 7.856 5.377 -29.807 1.00 86.81 182 HIS A N 1
ATOM 1487 C CA . HIS A 1 182 ? 7.521 5.385 -31.231 1.00 86.81 182 HIS A CA 1
ATOM 1488 C C . HIS A 1 182 ? 7.473 3.969 -31.814 1.00 86.81 182 HIS A C 1
ATOM 1490 O O . HIS A 1 182 ? 6.562 3.649 -32.579 1.00 86.81 182 HIS A O 1
ATOM 1496 N N . LEU A 1 183 ? 8.423 3.120 -31.423 1.00 86.38 183 LEU A N 1
ATOM 1497 C CA . LEU A 1 183 ? 8.490 1.728 -31.840 1.00 86.38 183 LEU A CA 1
ATOM 1498 C C . LEU A 1 183 ? 7.265 0.938 -31.348 1.00 86.38 183 LEU A C 1
ATOM 1500 O O . LEU A 1 183 ? 6.567 0.342 -32.162 1.00 86.38 183 LEU A O 1
ATOM 1504 N N . PHE A 1 184 ? 6.912 1.017 -30.063 1.00 89.00 184 PHE A N 1
ATOM 1505 C CA . PHE A 1 184 ? 5.713 0.351 -29.533 1.00 89.00 184 PHE A CA 1
ATOM 1506 C C . PHE A 1 184 ? 4.432 0.822 -30.232 1.00 89.00 184 PHE A C 1
ATOM 1508 O O . PHE A 1 184 ? 3.632 -0.002 -30.678 1.00 89.00 184 PHE A O 1
ATOM 1515 N N . ASN A 1 185 ? 4.274 2.137 -30.415 1.00 89.00 185 ASN A N 1
ATOM 1516 C CA . ASN A 1 185 ? 3.117 2.712 -31.104 1.00 89.00 185 ASN A CA 1
ATOM 1517 C C . ASN A 1 185 ? 3.014 2.236 -32.559 1.00 89.00 185 ASN A C 1
ATOM 1519 O O . ASN A 1 185 ? 1.921 1.928 -33.030 1.00 89.00 185 ASN A O 1
ATOM 1523 N N . ARG A 1 186 ? 4.142 2.139 -33.273 1.00 89.00 186 ARG A N 1
ATOM 1524 C CA . ARG A 1 186 ? 4.183 1.652 -34.660 1.00 89.00 186 ARG A CA 1
ATOM 1525 C C . ARG A 1 186 ? 3.696 0.207 -34.786 1.00 89.00 186 ARG A C 1
ATOM 1527 O O . ARG A 1 186 ? 3.095 -0.133 -35.801 1.00 89.00 186 ARG A O 1
ATOM 1534 N N . HIS A 1 187 ? 3.952 -0.619 -33.775 1.00 86.25 187 HIS A N 1
ATOM 1535 C CA . HIS A 1 187 ? 3.552 -2.026 -33.741 1.00 86.25 187 HIS A CA 1
ATOM 1536 C C . HIS A 1 187 ? 2.213 -2.264 -33.017 1.00 86.25 187 HIS A C 1
ATOM 1538 O O . HIS A 1 187 ? 1.778 -3.408 -32.913 1.00 86.25 187 HIS A O 1
ATOM 1544 N N . GLY A 1 188 ? 1.539 -1.207 -32.543 1.00 88.81 188 GLY A N 1
ATOM 1545 C CA . GLY A 1 188 ? 0.267 -1.317 -31.821 1.00 88.81 188 GLY A CA 1
ATOM 1546 C C . GLY A 1 188 ? 0.389 -2.036 -30.473 1.00 88.81 188 GLY A C 1
ATOM 1547 O O . GLY A 1 188 ? -0.564 -2.681 -30.041 1.00 88.81 188 GLY A O 1
ATOM 1548 N N . LEU A 1 189 ? 1.560 -1.968 -29.836 1.00 88.94 189 LEU A N 1
ATOM 1549 C CA . LEU A 1 189 ? 1.843 -2.665 -28.583 1.00 88.94 189 LEU A CA 1
ATOM 1550 C C . LEU A 1 189 ? 1.560 -1.784 -27.361 1.00 88.94 189 LEU A C 1
ATOM 1552 O O . LEU A 1 189 ? 1.829 -0.580 -27.406 1.00 88.94 189 LEU A O 1
ATOM 1556 N N . PRO A 1 190 ? 1.066 -2.366 -26.251 1.00 88.50 190 PRO A N 1
ATOM 1557 C CA . PRO A 1 190 ? 0.873 -1.627 -25.014 1.00 88.50 190 PRO A CA 1
ATOM 1558 C C . PRO A 1 190 ? 2.233 -1.231 -24.439 1.00 88.50 190 PRO A C 1
ATOM 1560 O O . PRO A 1 190 ? 3.070 -2.076 -24.127 1.00 88.50 190 PRO A O 1
ATOM 1563 N N . PHE A 1 191 ? 2.445 0.071 -24.296 1.00 84.25 191 PHE A N 1
ATOM 1564 C CA . PHE A 1 191 ? 3.584 0.631 -23.580 1.00 84.25 191 PHE A CA 1
ATOM 1565 C C . PHE A 1 191 ? 3.083 1.191 -22.240 1.00 84.25 191 PHE A C 1
ATOM 1567 O O . PHE A 1 191 ? 2.015 1.808 -22.226 1.00 84.25 191 PHE A O 1
ATOM 1574 N N . PRO A 1 192 ? 3.809 1.042 -21.118 1.00 86.25 192 PRO A N 1
ATOM 1575 C CA . PRO A 1 192 ? 3.369 1.512 -19.803 1.00 86.25 192 PRO A CA 1
ATOM 1576 C C . PRO A 1 192 ? 3.492 3.040 -19.647 1.00 86.25 192 PRO A C 1
ATOM 1578 O O . PRO A 1 192 ? 4.171 3.536 -18.753 1.00 86.25 192 PRO A O 1
ATOM 1581 N N . PHE A 1 193 ? 2.839 3.814 -20.522 1.00 84.31 193 PHE A N 1
ATOM 1582 C CA . PHE A 1 193 ? 2.785 5.285 -20.465 1.00 84.31 193 PHE A CA 1
ATOM 1583 C C . PHE A 1 193 ? 1.621 5.815 -19.623 1.00 84.31 193 PHE A C 1
ATOM 1585 O O . PHE A 1 193 ? 1.549 7.008 -19.340 1.00 84.31 193 PHE A O 1
ATOM 1592 N N . ASN A 1 194 ? 0.669 4.956 -19.269 1.00 83.00 194 ASN A N 1
ATOM 1593 C CA . ASN A 1 194 ? -0.503 5.318 -18.490 1.00 83.00 194 ASN A CA 1
ATOM 1594 C C . ASN A 1 194 ? -0.922 4.154 -17.586 1.00 83.00 194 ASN A C 1
ATOM 1596 O O . ASN A 1 194 ? -0.401 3.045 -17.685 1.00 83.00 194 ASN A O 1
ATOM 1600 N N . LYS A 1 195 ? -1.901 4.414 -16.718 1.00 82.88 195 LYS A N 1
ATOM 1601 C CA . LYS A 1 195 ? -2.420 3.414 -15.782 1.00 82.88 195 LYS A CA 1
ATOM 1602 C C . LYS A 1 195 ? -3.081 2.210 -16.467 1.00 82.88 195 LYS A C 1
ATOM 1604 O O . LYS A 1 195 ? -3.062 1.117 -15.909 1.00 82.88 195 LYS A O 1
ATOM 1609 N N . GLU A 1 196 ? -3.683 2.409 -17.638 1.00 86.50 196 GLU A N 1
ATOM 1610 C CA . GLU A 1 196 ? -4.359 1.343 -18.391 1.00 86.50 196 GLU A CA 1
ATOM 1611 C C . GLU A 1 196 ? -3.361 0.292 -18.889 1.00 86.50 196 GLU A C 1
ATOM 1613 O O . GLU A 1 196 ? -3.613 -0.902 -18.769 1.00 86.50 196 GLU A O 1
ATOM 1618 N N . ASN A 1 197 ? -2.194 0.742 -19.349 1.00 89.25 197 ASN A N 1
ATOM 1619 C CA . ASN A 1 197 ? -1.109 -0.103 -19.841 1.00 89.25 197 ASN A CA 1
ATOM 1620 C C . ASN A 1 197 ? 0.005 -0.315 -18.803 1.00 89.25 197 ASN A C 1
ATOM 1622 O O . ASN A 1 197 ? 1.112 -0.708 -19.169 1.00 89.25 197 ASN A O 1
ATOM 1626 N N . ALA A 1 198 ? -0.245 -0.004 -17.528 1.00 92.44 198 ALA A N 1
ATOM 1627 C CA . ALA A 1 198 ? 0.767 -0.084 -16.483 1.00 92.44 198 ALA A CA 1
ATOM 1628 C C . ALA A 1 198 ? 1.310 -1.507 -16.321 1.00 92.44 198 ALA A C 1
ATOM 1630 O O . ALA A 1 198 ? 0.588 -2.492 -16.481 1.00 92.44 198 ALA A O 1
ATOM 1631 N N . ILE A 1 199 ? 2.573 -1.599 -15.913 1.00 94.75 199 ILE A N 1
ATOM 1632 C CA . ILE A 1 199 ? 3.170 -2.846 -15.452 1.00 94.75 199 ILE A CA 1
ATOM 1633 C C . ILE A 1 199 ? 2.441 -3.247 -14.173 1.00 94.75 199 ILE A C 1
ATOM 1635 O O . ILE A 1 199 ? 2.490 -2.523 -13.176 1.00 94.75 199 ILE A O 1
ATOM 1639 N N . GLN A 1 200 ? 1.745 -4.377 -14.212 1.00 94.56 200 GLN A N 1
ATOM 1640 C CA . GLN A 1 200 ? 0.999 -4.884 -13.067 1.00 94.56 200 GLN A CA 1
ATOM 1641 C C . GLN A 1 200 ? 1.860 -5.870 -12.287 1.00 94.56 200 GLN A C 1
ATOM 1643 O O . GLN A 1 200 ? 2.435 -6.796 -12.859 1.00 94.56 200 GLN A O 1
ATOM 1648 N N . ILE A 1 201 ? 1.923 -5.691 -10.975 1.00 94.31 201 ILE A N 1
ATOM 1649 C CA . ILE A 1 201 ? 2.697 -6.533 -10.066 1.00 94.31 201 ILE A CA 1
ATOM 1650 C C . ILE A 1 201 ? 1.720 -7.241 -9.139 1.00 94.31 201 ILE A C 1
ATOM 1652 O O . ILE A 1 201 ? 0.867 -6.608 -8.505 1.00 94.31 201 ILE A O 1
ATOM 1656 N N . ARG A 1 202 ? 1.831 -8.572 -9.067 1.00 94.25 202 ARG A N 1
ATOM 1657 C CA . ARG A 1 202 ? 1.047 -9.350 -8.108 1.00 94.25 202 ARG A CA 1
ATOM 1658 C C . ARG A 1 202 ? 1.492 -9.030 -6.692 1.00 94.25 202 ARG A C 1
ATOM 1660 O O . ARG A 1 202 ? 2.671 -8.835 -6.427 1.00 94.25 202 ARG A O 1
ATOM 1667 N N . THR A 1 203 ? 0.540 -9.056 -5.778 1.00 94.31 203 THR A N 1
ATOM 1668 C CA . THR A 1 203 ? 0.803 -8.981 -4.346 1.00 94.31 203 THR A CA 1
ATOM 1669 C C . THR A 1 203 ? 0.005 -10.064 -3.649 1.00 94.31 203 THR A C 1
ATOM 1671 O O . THR A 1 203 ? -1.041 -10.494 -4.148 1.00 94.31 203 THR A O 1
ATOM 1674 N N . HIS A 1 204 ? 0.516 -10.545 -2.527 1.00 95.50 204 HIS A N 1
ATOM 1675 C CA . HIS A 1 204 ? -0.158 -11.571 -1.755 1.00 95.50 204 HIS A CA 1
ATOM 1676 C C . HIS A 1 204 ? 0.228 -11.500 -0.285 1.00 95.50 204 HIS A C 1
ATOM 1678 O O . HIS A 1 204 ? 1.170 -10.813 0.119 1.00 95.50 204 HIS A O 1
ATOM 1684 N N . LYS A 1 205 ? -0.527 -12.235 0.525 1.00 96.19 205 LYS A N 1
ATOM 1685 C CA . LYS A 1 205 ? -0.192 -12.464 1.920 1.00 96.19 205 LYS A CA 1
ATOM 1686 C C . LYS A 1 205 ? 1.173 -13.142 2.016 1.00 96.19 205 LYS A C 1
ATOM 1688 O O . LYS A 1 205 ? 1.498 -14.032 1.225 1.00 96.19 205 LYS A O 1
ATOM 1693 N N . VAL A 1 206 ? 1.963 -12.702 2.988 1.00 95.50 206 VAL A N 1
ATOM 1694 C CA . VAL A 1 206 ? 3.326 -13.193 3.213 1.00 95.50 206 VAL A CA 1
ATOM 1695 C C . VAL A 1 206 ? 3.344 -14.718 3.328 1.00 95.50 206 VAL A C 1
ATOM 1697 O O . VAL A 1 206 ? 2.550 -15.300 4.066 1.00 95.50 206 VAL A O 1
ATOM 1700 N N . CYS A 1 207 ? 4.245 -15.349 2.578 1.00 94.06 207 CYS A N 1
ATOM 1701 C CA . CYS A 1 207 ? 4.425 -16.794 2.433 1.00 94.06 207 CYS A CA 1
ATOM 1702 C C . CYS A 1 207 ? 3.221 -17.569 1.856 1.00 94.06 207 CYS A C 1
ATOM 1704 O O . CYS A 1 207 ? 3.227 -18.800 1.859 1.00 94.06 207 CYS A O 1
ATOM 1706 N N . GLU A 1 208 ? 2.201 -16.887 1.326 1.00 96.44 208 GLU A N 1
ATOM 1707 C CA . GLU A 1 208 ? 0.997 -17.500 0.754 1.00 96.44 208 GLU A CA 1
ATOM 1708 C C . GLU A 1 208 ? 0.721 -16.958 -0.669 1.00 96.44 208 GLU A C 1
ATOM 1710 O O . GLU A 1 208 ? -0.207 -16.176 -0.870 1.00 96.44 208 GLU A O 1
ATOM 1715 N N . PRO A 1 209 ? 1.475 -17.386 -1.704 1.00 93.94 209 PRO A N 1
ATOM 1716 C CA . PRO A 1 209 ? 1.429 -16.802 -3.058 1.00 93.94 209 PRO A CA 1
ATOM 1717 C C . PRO A 1 209 ? 0.077 -16.896 -3.779 1.00 93.94 209 PRO A C 1
ATOM 1719 O O . PRO A 1 209 ? -0.182 -16.164 -4.733 1.00 93.94 209 PRO A O 1
ATOM 1722 N N . ASN A 1 210 ? -0.799 -17.791 -3.322 1.00 95.06 210 ASN A N 1
ATOM 1723 C CA . ASN A 1 210 ? -2.150 -17.960 -3.859 1.00 95.06 210 ASN A CA 1
ATOM 1724 C C . ASN A 1 210 ? -3.216 -17.194 -3.059 1.00 95.06 210 ASN A C 1
ATOM 1726 O O . ASN A 1 210 ? -4.402 -17.319 -3.363 1.00 95.06 210 ASN A O 1
ATOM 1730 N N . GLN A 1 211 ? -2.814 -16.432 -2.040 1.00 96.12 211 GLN A N 1
ATOM 1731 C CA . GLN A 1 211 ? -3.703 -15.673 -1.173 1.00 96.12 211 GLN A CA 1
ATOM 1732 C C . GLN A 1 211 ? -3.549 -14.165 -1.448 1.00 96.12 211 GLN A C 1
ATOM 1734 O O . GLN A 1 211 ? -2.704 -13.510 -0.838 1.00 96.12 211 GLN A O 1
ATOM 1739 N N . PRO A 1 212 ? -4.354 -13.578 -2.355 1.00 94.44 212 PRO A N 1
ATOM 1740 C CA . PRO A 1 212 ? -4.254 -12.160 -2.720 1.00 94.44 212 PRO A CA 1
ATOM 1741 C C . PRO A 1 212 ? -4.850 -11.216 -1.662 1.00 94.44 212 PRO A C 1
ATOM 1743 O O . PRO A 1 212 ? -4.832 -10.001 -1.843 1.00 94.44 212 PRO A O 1
ATOM 1746 N N . ILE A 1 213 ? -5.434 -11.771 -0.596 1.00 95.81 213 ILE A N 1
ATOM 1747 C CA . ILE A 1 213 ? -6.045 -11.026 0.500 1.00 95.81 213 ILE A CA 1
ATOM 1748 C C . ILE A 1 213 ? -5.107 -11.085 1.702 1.00 95.81 213 ILE A C 1
ATOM 1750 O O . ILE A 1 213 ? -4.790 -12.168 2.191 1.00 95.81 213 ILE A O 1
ATOM 1754 N N . PHE A 1 214 ? -4.701 -9.929 2.209 1.00 95.25 214 PHE A N 1
ATOM 1755 C CA . PHE A 1 214 ? -3.836 -9.828 3.379 1.00 95.25 214 PHE A CA 1
ATOM 1756 C C . PHE A 1 214 ? -4.443 -8.914 4.448 1.00 95.25 214 PHE A C 1
ATOM 1758 O O . PHE A 1 214 ? -5.212 -7.999 4.124 1.00 95.25 214 PHE A O 1
ATOM 1765 N N . PRO A 1 215 ? -4.131 -9.183 5.726 1.00 96.88 215 PRO A N 1
ATOM 1766 C CA . PRO A 1 215 ? -4.755 -8.485 6.831 1.00 96.88 215 PRO A CA 1
ATOM 1767 C C . PRO A 1 215 ? -4.084 -7.134 7.109 1.00 96.88 215 PRO A C 1
ATOM 1769 O O . PRO A 1 215 ? -2.881 -6.954 6.916 1.00 96.88 215 PRO A O 1
ATOM 1772 N N . VAL A 1 216 ? -4.879 -6.206 7.631 1.00 97.12 216 VAL A N 1
ATOM 1773 C CA . VAL A 1 216 ? -4.449 -4.966 8.277 1.00 97.12 216 VAL A CA 1
ATOM 1774 C C . VAL A 1 216 ? -4.853 -5.068 9.740 1.00 97.12 216 VAL A C 1
ATOM 1776 O O . VAL A 1 216 ? -6.043 -5.132 10.060 1.00 97.12 216 VAL A O 1
ATOM 1779 N N . LEU A 1 217 ? -3.866 -5.114 10.628 1.00 97.38 217 LEU A N 1
ATOM 1780 C CA . LEU A 1 217 ? -4.074 -5.420 12.041 1.00 97.38 217 LEU A CA 1
ATOM 1781 C C . LEU A 1 217 ? -3.543 -4.301 12.924 1.00 97.38 217 LEU A C 1
ATOM 1783 O O . LEU A 1 217 ? -2.555 -3.654 12.604 1.00 97.38 217 LEU A O 1
ATOM 1787 N N . HIS A 1 218 ? -4.190 -4.100 14.061 1.00 96.56 218 HIS A N 1
ATOM 1788 C CA . HIS A 1 218 ? -3.759 -3.206 15.120 1.00 96.56 218 HIS A CA 1
ATOM 1789 C C . HIS A 1 218 ? -2.337 -3.539 15.594 1.00 96.56 218 HIS A C 1
ATOM 1791 O O . HIS A 1 218 ? -1.941 -4.706 15.649 1.00 96.56 218 HIS A O 1
ATOM 1797 N N . GLY A 1 219 ? -1.595 -2.509 16.002 1.00 95.56 219 GLY A N 1
ATOM 1798 C CA . GLY A 1 219 ? -0.214 -2.644 16.454 1.00 95.56 219 GLY A CA 1
ATOM 1799 C C . GLY A 1 219 ? 0.799 -2.495 15.323 1.00 95.56 219 GLY A C 1
ATOM 1800 O O . GLY A 1 219 ? 0.443 -2.376 14.153 1.00 95.56 219 GLY A O 1
ATOM 1801 N N . LEU A 1 220 ? 2.082 -2.496 15.683 1.00 96.31 220 LEU A N 1
ATOM 1802 C CA . LEU A 1 220 ? 3.187 -2.475 14.722 1.00 96.31 220 LEU A CA 1
ATOM 1803 C C . LEU A 1 220 ? 3.442 -3.876 14.164 1.00 96.31 220 LEU A C 1
ATOM 1805 O O . LEU A 1 220 ? 3.114 -4.866 14.822 1.00 96.31 220 LEU A O 1
ATOM 1809 N N . SER A 1 221 ? 4.066 -3.951 12.987 1.00 96.31 221 SER A N 1
ATOM 1810 C CA . SER A 1 221 ? 4.458 -5.235 12.406 1.00 96.31 221 SER A CA 1
ATOM 1811 C C . SER A 1 221 ? 5.340 -6.005 13.395 1.00 96.31 221 SER A C 1
ATOM 1813 O O . SER A 1 221 ? 6.337 -5.463 13.876 1.00 96.31 221 SER A O 1
ATOM 1815 N N . PRO A 1 222 ? 5.017 -7.274 13.700 1.00 95.19 222 PRO A N 1
ATOM 1816 C CA . PRO A 1 222 ? 5.820 -8.094 14.601 1.00 95.19 222 PRO A CA 1
ATOM 1817 C C . PRO A 1 222 ? 7.104 -8.615 13.935 1.00 95.19 222 PRO A C 1
ATOM 1819 O O . PRO A 1 222 ? 7.890 -9.305 14.582 1.00 95.19 222 PRO A O 1
ATOM 1822 N N . ARG A 1 223 ? 7.312 -8.341 12.638 1.00 93.94 223 ARG A N 1
ATOM 1823 C CA . ARG A 1 223 ? 8.435 -8.871 11.849 1.00 93.94 223 ARG A CA 1
ATOM 1824 C C . ARG A 1 223 ? 9.763 -8.176 12.140 1.00 93.94 223 ARG A C 1
ATOM 1826 O O . ARG A 1 223 ? 10.813 -8.740 11.848 1.00 93.94 223 ARG A O 1
ATOM 1833 N N . PHE A 1 224 ? 9.724 -6.958 12.669 1.00 95.38 224 PHE A N 1
ATOM 1834 C CA . PHE A 1 224 ? 10.907 -6.160 12.974 1.00 95.38 224 PHE A CA 1
ATOM 1835 C C . PHE A 1 224 ? 10.602 -5.160 14.085 1.00 95.38 224 PHE A C 1
ATOM 1837 O O . PHE A 1 224 ? 9.453 -4.797 14.335 1.00 95.38 224 PHE A O 1
ATOM 1844 N N . GLU A 1 225 ? 11.652 -4.658 14.722 1.00 95.38 225 GLU A N 1
ATOM 1845 C CA . GLU A 1 225 ? 11.527 -3.528 15.626 1.00 95.38 225 GLU A CA 1
ATOM 1846 C C . GLU A 1 225 ? 11.639 -2.218 14.836 1.00 95.38 225 GLU A C 1
ATOM 1848 O O . GLU A 1 225 ? 12.676 -1.920 14.246 1.00 95.38 225 GLU A O 1
ATOM 1853 N N . ALA A 1 226 ? 10.566 -1.421 14.803 1.00 95.50 226 ALA A N 1
ATOM 1854 C CA . ALA A 1 226 ? 10.617 -0.103 14.173 1.00 95.50 226 ALA A CA 1
ATOM 1855 C C . ALA A 1 226 ? 11.598 0.806 14.941 1.00 95.50 226 ALA A C 1
ATOM 1857 O O . ALA A 1 226 ? 11.478 0.871 16.167 1.00 95.50 226 ALA A O 1
ATOM 1858 N N . PRO A 1 227 ? 12.519 1.526 14.280 1.00 95.31 227 PRO A N 1
ATOM 1859 C CA . PRO A 1 227 ? 13.426 2.460 14.943 1.00 95.31 227 PRO A CA 1
ATOM 1860 C C . PRO A 1 227 ? 12.671 3.687 15.468 1.00 95.31 227 PRO A C 1
ATOM 1862 O O . PRO A 1 227 ? 11.596 4.023 14.970 1.00 95.31 227 PRO A O 1
ATOM 1865 N N . ASP A 1 228 ? 13.246 4.394 16.443 1.00 95.12 228 ASP A N 1
ATOM 1866 C CA . ASP A 1 228 ? 12.564 5.497 17.139 1.00 95.12 228 ASP A CA 1
ATOM 1867 C C . ASP A 1 228 ? 12.074 6.613 16.207 1.00 95.12 228 ASP A C 1
ATOM 1869 O O . ASP A 1 228 ? 10.986 7.146 16.411 1.00 95.12 228 ASP A O 1
ATOM 1873 N N . PHE A 1 229 ? 12.819 6.930 15.143 1.00 92.69 229 PHE A N 1
ATOM 1874 C CA . PHE A 1 229 ? 12.419 7.959 14.175 1.00 92.69 229 PHE A CA 1
ATOM 1875 C C . PHE A 1 229 ? 11.189 7.579 13.334 1.00 92.69 229 PHE A C 1
ATOM 1877 O O . PHE A 1 229 ? 10.542 8.465 12.780 1.00 92.69 229 PHE A O 1
ATOM 1884 N N . ALA A 1 230 ? 10.873 6.283 13.238 1.00 94.44 230 ALA A N 1
ATOM 1885 C CA . ALA A 1 230 ? 9.718 5.745 12.519 1.00 94.44 230 ALA A CA 1
ATOM 1886 C C . ALA A 1 230 ? 8.549 5.403 13.468 1.00 94.44 230 ALA A C 1
ATOM 1888 O O . ALA A 1 230 ? 7.569 4.764 13.070 1.00 94.44 230 ALA A O 1
ATOM 1889 N N . ARG A 1 231 ? 8.642 5.790 14.749 1.00 95.75 231 ARG A N 1
ATOM 1890 C CA . ARG A 1 231 ? 7.579 5.615 15.746 1.00 95.75 231 ARG A CA 1
ATOM 1891 C C . ARG A 1 231 ? 6.853 6.931 15.992 1.00 95.75 231 ARG A C 1
ATOM 1893 O O . ARG A 1 231 ? 7.474 7.979 16.131 1.00 95.75 231 ARG A O 1
ATOM 1900 N N . HIS A 1 232 ? 5.531 6.855 16.146 1.00 95.00 232 HIS A N 1
ATOM 1901 C CA . HIS A 1 232 ? 4.677 8.026 16.382 1.00 95.00 232 HIS A CA 1
ATOM 1902 C C . HIS A 1 232 ? 3.757 7.809 17.588 1.00 95.00 232 HIS A C 1
ATOM 1904 O O . HIS A 1 232 ? 2.542 7.677 17.426 1.00 95.00 232 HIS A O 1
ATOM 1910 N N . PRO A 1 233 ? 4.291 7.768 18.826 1.00 94.56 233 PRO A N 1
ATOM 1911 C CA . PRO A 1 233 ? 3.488 7.526 20.032 1.00 94.56 233 PRO A CA 1
ATOM 1912 C C . PRO A 1 233 ? 2.339 8.536 20.217 1.00 94.56 233 PRO A C 1
ATOM 1914 O O . PRO A 1 233 ? 1.332 8.221 20.855 1.00 94.56 233 PRO A O 1
ATOM 1917 N N . GLN A 1 234 ? 2.468 9.727 19.624 1.00 94.06 234 GLN A N 1
ATOM 1918 C CA . GLN A 1 234 ? 1.456 10.781 19.596 1.00 94.06 234 GLN A CA 1
ATOM 1919 C C . GLN A 1 234 ? 0.238 10.481 18.710 1.00 94.06 234 GLN A C 1
ATOM 1921 O O . GLN A 1 234 ? -0.769 11.180 18.823 1.00 94.06 234 GLN A O 1
ATOM 1926 N N . ALA A 1 235 ? 0.310 9.491 17.815 1.00 94.94 235 ALA A N 1
ATOM 1927 C CA . ALA A 1 235 ? -0.807 9.135 16.947 1.00 94.94 235 ALA A CA 1
ATOM 1928 C C . ALA A 1 235 ? -2.032 8.724 17.768 1.00 94.94 235 ALA A C 1
ATOM 1930 O O . ALA A 1 235 ? -1.911 8.312 18.920 1.00 94.94 235 ALA A O 1
ATOM 1931 N N . TRP A 1 236 ? -3.223 8.787 17.186 1.00 95.44 236 TRP A N 1
ATOM 1932 C CA . TRP A 1 236 ? -4.435 8.321 17.853 1.00 95.44 236 TRP A CA 1
ATOM 1933 C C . TRP A 1 236 ? -4.417 6.800 18.022 1.00 95.44 236 TRP A C 1
ATOM 1935 O O . TRP A 1 236 ? -4.513 6.302 19.144 1.00 95.44 236 TRP A O 1
ATOM 1945 N N . ALA A 1 237 ? -4.170 6.091 16.924 1.00 95.88 237 ALA A N 1
ATOM 1946 C CA . ALA A 1 237 ? -4.081 4.640 16.849 1.00 95.88 237 ALA A CA 1
ATOM 1947 C C . ALA A 1 237 ? -2.961 4.214 15.893 1.00 95.88 237 ALA A C 1
ATOM 1949 O O . ALA A 1 237 ? -2.429 5.045 15.148 1.00 95.88 237 ALA A O 1
ATOM 1950 N N . ASN A 1 238 ? -2.627 2.924 15.893 1.00 96.31 238 ASN A N 1
ATOM 1951 C CA . ASN A 1 238 ? -1.722 2.345 14.911 1.00 96.31 238 ASN A CA 1
ATOM 1952 C C . ASN A 1 238 ? -2.187 0.975 14.415 1.00 96.31 238 ASN A C 1
ATOM 1954 O O . ASN A 1 238 ? -2.971 0.281 15.064 1.00 96.31 238 ASN A O 1
ATOM 1958 N N . ALA A 1 239 ? -1.694 0.627 13.236 1.00 97.06 239 ALA A N 1
ATOM 1959 C CA . ALA A 1 239 ? -1.856 -0.674 12.618 1.00 97.06 239 ALA A CA 1
ATOM 1960 C C . ALA A 1 239 ? -0.637 -1.001 11.769 1.00 97.06 239 ALA A C 1
ATOM 1962 O O . ALA A 1 239 ? 0.220 -0.147 11.540 1.00 97.06 239 ALA A O 1
ATOM 1963 N N . HIS A 1 240 ? -0.602 -2.214 11.250 1.00 97.06 240 HIS A N 1
ATOM 1964 C CA . HIS A 1 240 ? 0.364 -2.625 10.264 1.00 97.06 240 HIS A CA 1
ATOM 1965 C C . HIS A 1 240 ? -0.279 -3.441 9.160 1.00 97.06 240 HIS A C 1
ATOM 1967 O O . HIS A 1 240 ? -1.379 -3.984 9.292 1.00 97.06 240 HIS A O 1
ATOM 1973 N N . ILE A 1 241 ? 0.462 -3.512 8.068 1.00 95.62 241 ILE A N 1
ATOM 1974 C CA . ILE A 1 241 ? 0.179 -4.345 6.919 1.00 95.62 241 ILE A CA 1
ATOM 1975 C C . ILE A 1 241 ? 1.502 -4.889 6.396 1.00 95.62 241 ILE A C 1
ATOM 1977 O O . ILE A 1 241 ? 2.481 -4.151 6.291 1.00 95.62 241 ILE A O 1
ATOM 1981 N N . ASP A 1 242 ? 1.521 -6.178 6.082 1.00 95.94 242 ASP A N 1
ATOM 1982 C CA . ASP A 1 242 ? 2.667 -6.859 5.493 1.00 95.94 242 ASP A CA 1
ATOM 1983 C C . ASP A 1 242 ? 2.224 -7.506 4.179 1.00 95.94 242 ASP A C 1
ATOM 1985 O O . ASP A 1 242 ? 1.286 -8.307 4.151 1.00 95.94 242 ASP A O 1
ATOM 1989 N N . VAL A 1 243 ? 2.900 -7.147 3.090 1.00 94.69 243 VAL A N 1
ATOM 1990 C CA . VAL A 1 243 ? 2.569 -7.586 1.732 1.00 94.69 243 VAL A CA 1
ATOM 1991 C C . VAL A 1 243 ? 3.809 -8.161 1.080 1.00 94.69 243 VAL A C 1
ATOM 1993 O O . VAL A 1 243 ? 4.850 -7.510 1.046 1.00 94.69 243 VAL A O 1
ATOM 1996 N N . GLU A 1 244 ? 3.701 -9.364 0.530 1.00 95.81 244 GLU A N 1
ATOM 1997 C CA . GLU A 1 244 ? 4.771 -9.943 -0.273 1.00 95.81 244 GLU A CA 1
ATOM 1998 C C . GLU A 1 244 ? 4.566 -9.612 -1.752 1.00 95.81 244 GLU A C 1
ATOM 2000 O O . GLU A 1 244 ? 3.454 -9.692 -2.292 1.00 95.81 244 GLU A O 1
ATOM 2005 N N . ILE A 1 245 ? 5.655 -9.189 -2.390 1.00 95.56 245 ILE A N 1
ATOM 2006 C CA . ILE A 1 245 ? 5.686 -8.838 -3.803 1.00 95.56 245 ILE A CA 1
ATOM 2007 C C . ILE A 1 245 ? 5.809 -10.111 -4.634 1.00 95.56 245 ILE A C 1
ATOM 2009 O O . ILE A 1 245 ? 6.718 -10.912 -4.444 1.00 95.56 245 ILE A O 1
ATOM 2013 N N . GLY A 1 246 ? 4.897 -10.290 -5.582 1.00 95.06 246 GLY A N 1
ATOM 2014 C CA . GLY A 1 246 ? 4.910 -11.391 -6.533 1.00 95.06 246 GLY A CA 1
ATOM 2015 C C . GLY A 1 246 ? 5.528 -11.007 -7.877 1.00 95.06 246 GLY A C 1
ATOM 2016 O O . GLY A 1 246 ? 6.159 -9.967 -8.047 1.00 95.06 246 GLY A O 1
ATOM 2017 N N . HIS A 1 247 ? 5.314 -11.866 -8.870 1.00 94.94 247 HIS A N 1
ATOM 2018 C CA . HIS A 1 247 ? 5.772 -11.629 -10.238 1.00 94.94 247 HIS A CA 1
ATOM 2019 C C . HIS A 1 247 ? 4.937 -10.562 -10.967 1.00 94.94 247 HIS A C 1
ATOM 2021 O O . HIS A 1 247 ? 3.771 -10.315 -10.636 1.00 94.94 247 HIS A O 1
ATOM 2027 N N . ILE A 1 248 ? 5.530 -9.987 -12.016 1.00 95.31 248 ILE A N 1
ATOM 2028 C CA . ILE A 1 248 ? 4.829 -9.158 -13.002 1.00 95.31 248 ILE A CA 1
ATOM 2029 C C . ILE A 1 248 ? 3.748 -10.003 -13.692 1.00 95.31 248 ILE A C 1
ATOM 2031 O O . ILE A 1 248 ? 3.965 -11.172 -14.019 1.00 95.31 248 ILE A O 1
ATOM 2035 N N . ILE A 1 249 ? 2.572 -9.421 -13.910 1.00 94.25 249 ILE A N 1
ATOM 2036 C CA . ILE A 1 249 ? 1.503 -10.039 -14.696 1.00 94.25 249 ILE A CA 1
ATOM 2037 C C . ILE A 1 249 ? 1.836 -9.866 -16.180 1.00 94.25 249 ILE A C 1
ATOM 2039 O O . ILE A 1 249 ? 1.986 -8.743 -16.657 1.00 94.25 249 ILE A O 1
ATOM 2043 N N . SER A 1 250 ? 1.939 -10.984 -16.901 1.00 93.19 250 SER A N 1
ATOM 2044 C CA . SER A 1 250 ? 2.201 -10.987 -18.343 1.00 93.19 250 SER A CA 1
ATOM 2045 C C . SER A 1 250 ? 1.068 -10.318 -19.124 1.00 93.19 250 SER A C 1
ATOM 2047 O O . SER A 1 250 ? -0.115 -10.583 -18.894 1.00 93.19 250 SER A O 1
ATOM 2049 N N . MET A 1 251 ? 1.454 -9.504 -20.103 1.00 90.31 251 MET A N 1
ATOM 2050 C CA . MET A 1 251 ? 0.579 -8.891 -21.103 1.00 90.31 251 MET A CA 1
ATOM 2051 C C . MET A 1 251 ? 0.335 -9.822 -22.304 1.00 90.31 251 MET A C 1
ATOM 2053 O O . MET A 1 251 ? -0.266 -9.408 -23.295 1.00 90.31 251 MET A O 1
ATOM 2057 N N . ASN A 1 252 ? 0.790 -11.080 -22.229 1.00 90.81 252 ASN A N 1
ATOM 2058 C CA . ASN A 1 252 ? 0.777 -12.074 -23.305 1.00 90.81 252 ASN A CA 1
ATOM 2059 C C . ASN A 1 252 ? 1.487 -11.590 -24.582 1.00 90.81 252 ASN A C 1
ATOM 2061 O O . ASN A 1 252 ? 1.081 -11.917 -25.699 1.00 90.81 252 ASN A O 1
ATOM 2065 N N . ASN A 1 253 ? 2.553 -10.804 -24.422 1.00 90.12 253 ASN A N 1
ATOM 2066 C CA . ASN A 1 253 ? 3.400 -10.352 -25.517 1.00 90.12 253 ASN A CA 1
ATOM 2067 C C . ASN A 1 253 ? 4.860 -10.345 -25.059 1.00 90.12 253 ASN A C 1
ATOM 2069 O O . ASN A 1 253 ? 5.223 -9.581 -24.171 1.00 90.12 253 ASN A O 1
ATOM 2073 N N . HIS A 1 254 ? 5.695 -11.167 -25.697 1.00 89.12 254 HIS A N 1
ATOM 2074 C CA . HIS A 1 254 ? 7.081 -11.378 -25.276 1.00 89.12 254 HIS A CA 1
ATOM 2075 C C . HIS A 1 254 ? 7.903 -10.080 -25.224 1.00 89.12 254 HIS A C 1
ATOM 2077 O O . HIS A 1 254 ? 8.603 -9.841 -24.246 1.00 89.12 254 HIS A O 1
ATOM 2083 N N . ALA A 1 255 ? 7.792 -9.217 -26.240 1.00 87.56 255 ALA A N 1
ATOM 2084 C CA . ALA A 1 255 ? 8.534 -7.957 -26.285 1.00 87.56 255 ALA A CA 1
ATOM 2085 C C . ALA A 1 255 ? 8.096 -6.984 -25.176 1.00 87.56 255 ALA A C 1
ATOM 2087 O O . ALA A 1 255 ? 8.935 -6.337 -24.551 1.00 87.56 255 ALA A O 1
ATOM 2088 N N . VAL A 1 256 ? 6.788 -6.901 -24.909 1.00 90.12 256 VAL A N 1
ATOM 2089 C CA . VAL A 1 256 ? 6.235 -6.073 -23.824 1.00 90.12 256 VAL A CA 1
ATOM 2090 C C . VAL A 1 256 ? 6.650 -6.623 -22.459 1.00 90.12 256 VAL A C 1
ATOM 2092 O O . VAL A 1 256 ? 7.064 -5.857 -21.595 1.00 90.12 256 VAL A O 1
ATOM 2095 N N . ASP A 1 257 ? 6.563 -7.936 -22.259 1.00 92.00 257 ASP A N 1
ATOM 2096 C CA . ASP A 1 257 ? 6.884 -8.581 -20.983 1.00 92.00 257 ASP A CA 1
ATOM 2097 C C . ASP A 1 257 ? 8.377 -8.483 -20.650 1.00 92.00 257 ASP A C 1
ATOM 2099 O O . ASP A 1 257 ? 8.743 -8.202 -19.505 1.00 92.00 257 ASP A O 1
ATOM 2103 N N . GLU A 1 258 ? 9.247 -8.649 -21.648 1.00 90.38 258 GLU A N 1
ATOM 2104 C CA . GLU A 1 258 ? 10.684 -8.443 -21.483 1.00 90.38 258 GLU A CA 1
ATOM 2105 C C . GLU A 1 258 ? 11.001 -6.976 -21.167 1.00 90.38 258 GLU A C 1
ATOM 2107 O O . GLU A 1 258 ? 11.751 -6.695 -20.229 1.00 90.38 258 GLU A O 1
ATOM 2112 N N . PHE A 1 259 ? 10.383 -6.030 -21.883 1.00 90.12 259 PHE A N 1
ATOM 2113 C CA . PHE A 1 259 ? 10.532 -4.606 -21.587 1.00 90.12 259 PHE A CA 1
ATOM 2114 C C . PHE A 1 259 ? 10.099 -4.277 -20.156 1.00 90.12 259 PHE A C 1
ATOM 2116 O O . PHE A 1 259 ? 10.864 -3.682 -19.398 1.00 90.12 259 PHE A O 1
ATOM 2123 N N . ASN A 1 260 ? 8.898 -4.706 -19.766 1.00 92.50 260 ASN A N 1
ATOM 2124 C CA . ASN A 1 260 ? 8.355 -4.489 -18.431 1.00 92.50 260 ASN A CA 1
ATOM 2125 C C . ASN A 1 260 ? 9.277 -5.065 -17.349 1.00 92.50 260 ASN A C 1
ATOM 2127 O O . ASN A 1 260 ? 9.518 -4.406 -16.340 1.00 92.50 260 ASN A O 1
ATOM 2131 N N . SER A 1 261 ? 9.839 -6.255 -17.579 1.00 92.38 261 SER A N 1
ATOM 2132 C CA . SER A 1 261 ? 10.785 -6.877 -16.648 1.00 92.38 261 SER A CA 1
ATOM 2133 C C . SER A 1 261 ? 12.045 -6.029 -16.478 1.00 92.38 261 SER A C 1
ATOM 2135 O O . SER A 1 261 ? 12.405 -5.701 -15.350 1.00 92.38 261 SER A O 1
ATOM 2137 N N . LYS A 1 262 ? 12.650 -5.560 -17.580 1.00 89.69 262 LYS A N 1
ATOM 2138 C CA . LYS A 1 262 ? 13.833 -4.683 -17.523 1.00 89.69 262 LYS A CA 1
ATOM 2139 C C . LYS A 1 262 ? 13.539 -3.352 -16.813 1.00 89.69 262 LYS A C 1
ATOM 2141 O O . LYS A 1 262 ? 14.396 -2.847 -16.088 1.00 89.69 262 LYS A O 1
ATOM 2146 N N . ILE A 1 263 ? 12.337 -2.789 -16.978 1.00 88.75 263 ILE A N 1
ATOM 2147 C CA . ILE A 1 263 ? 11.918 -1.569 -16.267 1.00 88.75 263 ILE A CA 1
ATOM 2148 C C . ILE A 1 263 ? 11.786 -1.808 -14.757 1.00 88.75 263 ILE A C 1
ATOM 2150 O O . ILE A 1 263 ? 12.268 -0.989 -13.974 1.00 88.75 263 ILE A O 1
ATOM 2154 N N . ILE A 1 264 ? 11.178 -2.916 -14.328 1.00 90.75 264 ILE A N 1
ATOM 2155 C CA . ILE A 1 264 ? 11.074 -3.252 -12.899 1.00 90.75 264 ILE A CA 1
ATOM 2156 C C . ILE A 1 264 ? 12.441 -3.577 -12.292 1.00 90.75 264 ILE A C 1
ATOM 2158 O O . ILE A 1 264 ? 12.723 -3.158 -11.171 1.00 90.75 264 ILE A O 1
ATOM 2162 N N . ASP A 1 265 ? 13.322 -4.250 -13.027 1.00 89.38 265 ASP A N 1
ATOM 2163 C CA . ASP A 1 265 ? 14.696 -4.503 -12.590 1.00 89.38 265 ASP A CA 1
ATOM 2164 C C . ASP A 1 265 ? 15.457 -3.197 -12.341 1.00 89.38 265 ASP A C 1
ATOM 2166 O O . ASP A 1 265 ? 16.094 -3.015 -11.300 1.00 89.38 265 ASP A O 1
ATOM 2170 N N . LEU A 1 266 ? 15.340 -2.256 -13.275 1.00 85.31 266 LEU A N 1
ATOM 2171 C CA . LEU A 1 266 ? 15.925 -0.928 -13.160 1.00 85.31 266 LEU A CA 1
ATOM 2172 C C . LEU A 1 266 ? 15.353 -0.155 -11.960 1.00 85.31 266 LEU A C 1
ATOM 2174 O O . LEU A 1 266 ? 16.098 0.448 -11.182 1.00 85.31 266 LEU A O 1
ATOM 2178 N N . PHE A 1 267 ? 14.034 -0.218 -11.770 1.00 86.19 267 PHE A N 1
ATOM 2179 C CA . PHE A 1 267 ? 13.359 0.357 -10.613 1.00 86.19 267 PHE A CA 1
ATOM 2180 C C . PHE A 1 267 ? 13.898 -0.233 -9.300 1.00 86.19 267 PHE A C 1
ATOM 2182 O O . PHE A 1 267 ? 14.250 0.508 -8.380 1.00 86.19 267 PHE A O 1
ATOM 2189 N N . ASN A 1 268 ? 14.018 -1.557 -9.213 1.00 88.62 268 ASN A N 1
ATOM 2190 C CA . ASN A 1 268 ? 14.504 -2.261 -8.029 1.00 88.62 268 ASN A CA 1
ATOM 2191 C C . ASN A 1 268 ? 15.934 -1.868 -7.672 1.00 88.62 268 ASN A C 1
ATOM 2193 O O . ASN A 1 268 ? 16.217 -1.570 -6.513 1.00 88.62 268 ASN A O 1
ATOM 2197 N N . ARG A 1 269 ? 16.826 -1.741 -8.654 1.00 83.69 269 ARG A N 1
ATOM 2198 C CA . ARG A 1 269 ? 18.193 -1.264 -8.404 1.00 83.69 269 ARG A CA 1
ATOM 2199 C C . ARG A 1 269 ? 18.223 0.141 -7.796 1.00 83.69 269 ARG A C 1
ATOM 2201 O O . ARG A 1 269 ? 19.064 0.421 -6.949 1.00 83.69 269 ARG A O 1
ATOM 2208 N N . SER A 1 270 ? 17.264 0.992 -8.159 1.00 80.38 270 SER A N 1
ATOM 2209 C CA . SER A 1 270 ? 17.129 2.367 -7.653 1.00 80.38 270 SER A CA 1
ATOM 2210 C C . SER A 1 270 ? 16.337 2.527 -6.361 1.00 80.38 270 SER A C 1
ATOM 2212 O O . SER A 1 270 ? 16.297 3.611 -5.793 1.00 80.38 270 SER A O 1
ATOM 2214 N N . THR A 1 271 ? 15.689 1.468 -5.895 1.00 84.62 271 THR A N 1
ATOM 2215 C CA . THR A 1 271 ? 14.872 1.496 -4.676 1.00 84.62 271 THR A CA 1
ATOM 2216 C C . THR A 1 271 ? 15.351 0.476 -3.657 1.00 84.62 271 THR A C 1
ATOM 2218 O O . THR A 1 271 ? 14.689 0.253 -2.653 1.00 84.62 271 THR A O 1
ATOM 2221 N N . GLY A 1 272 ? 16.506 -0.157 -3.891 1.00 89.06 272 GLY A N 1
ATOM 2222 C CA . GLY A 1 272 ? 16.987 -1.243 -3.048 1.00 89.06 272 GLY A CA 1
ATOM 2223 C C . GLY A 1 272 ? 15.978 -2.386 -3.025 1.00 89.06 272 GLY A C 1
ATOM 2224 O O . GLY A 1 272 ? 15.468 -2.726 -1.973 1.00 89.06 272 GLY A O 1
ATOM 2225 N N . ASN A 1 273 ? 15.637 -2.938 -4.187 1.00 92.19 273 ASN A N 1
ATOM 2226 C CA . ASN A 1 273 ? 14.806 -4.132 -4.343 1.00 92.19 273 ASN A CA 1
ATOM 2227 C C . ASN A 1 273 ? 13.382 -4.039 -3.767 1.00 92.19 273 ASN A C 1
ATOM 2229 O O . ASN A 1 273 ? 12.794 -5.065 -3.425 1.00 92.19 273 ASN A O 1
ATOM 2233 N N . MET A 1 274 ? 12.800 -2.839 -3.681 1.00 91.38 274 MET A N 1
ATOM 2234 C CA . MET A 1 274 ? 11.469 -2.630 -3.094 1.00 91.38 274 MET A CA 1
ATOM 2235 C C . MET A 1 274 ? 10.373 -3.484 -3.760 1.00 91.38 274 MET A C 1
ATOM 2237 O O . MET A 1 274 ? 9.544 -4.076 -3.080 1.00 91.38 274 MET A O 1
ATOM 2241 N N . LEU A 1 275 ? 10.372 -3.583 -5.089 1.00 93.00 275 LEU A N 1
ATOM 2242 C CA . LEU A 1 275 ? 9.407 -4.358 -5.878 1.00 93.00 275 LEU A CA 1
ATOM 2243 C C . LEU A 1 275 ? 9.998 -5.686 -6.378 1.00 93.00 275 LEU A C 1
ATOM 2245 O O . LEU A 1 275 ? 9.541 -6.234 -7.383 1.00 93.00 275 LEU A O 1
ATOM 2249 N N . LEU A 1 276 ? 11.052 -6.192 -5.737 1.00 94.44 276 LEU A N 1
ATOM 2250 C CA . LEU A 1 276 ? 11.632 -7.480 -6.097 1.00 94.44 276 LEU A CA 1
ATOM 2251 C C . LEU A 1 276 ? 10.703 -8.601 -5.625 1.00 94.44 276 LEU A C 1
ATOM 2253 O O . LEU A 1 276 ? 10.274 -8.612 -4.471 1.00 94.44 276 LEU A O 1
ATOM 2257 N N . ALA A 1 277 ? 10.411 -9.554 -6.509 1.00 95.44 277 ALA A N 1
ATOM 2258 C CA . ALA A 1 277 ? 9.578 -10.701 -6.167 1.00 95.44 277 ALA A CA 1
ATOM 2259 C C . ALA A 1 277 ? 10.164 -11.475 -4.968 1.00 95.44 277 ALA A C 1
ATOM 2261 O O . ALA A 1 277 ? 11.363 -11.752 -4.922 1.00 95.44 277 ALA A O 1
ATOM 2262 N N . GLY A 1 278 ? 9.308 -11.816 -4.005 1.00 95.38 278 GLY A N 1
ATOM 2263 C CA . GLY A 1 278 ? 9.663 -12.427 -2.724 1.00 95.38 278 GLY A CA 1
ATOM 2264 C C . GLY A 1 278 ? 10.050 -11.431 -1.625 1.00 95.38 278 GLY A C 1
ATOM 2265 O O . GLY A 1 278 ? 10.214 -11.844 -0.479 1.00 95.38 278 GLY A O 1
ATOM 2266 N N . ASN A 1 279 ? 10.187 -10.132 -1.922 1.00 95.94 279 ASN A N 1
ATOM 2267 C CA . ASN A 1 279 ? 10.393 -9.129 -0.878 1.00 95.94 279 ASN A CA 1
ATOM 2268 C C . ASN A 1 279 ? 9.081 -8.839 -0.132 1.00 95.94 279 ASN A C 1
ATOM 2270 O O . ASN A 1 279 ? 7.994 -8.915 -0.709 1.00 95.94 279 ASN A O 1
ATOM 2274 N N . VAL A 1 280 ? 9.187 -8.472 1.146 1.00 96.00 280 VAL A N 1
ATOM 2275 C CA . VAL A 1 280 ? 8.044 -8.099 1.986 1.00 96.00 280 VAL A CA 1
ATOM 2276 C C . VAL A 1 280 ? 8.075 -6.601 2.252 1.00 96.00 280 VAL A C 1
ATOM 2278 O O . VAL A 1 280 ? 8.961 -6.098 2.948 1.00 96.00 280 VAL A O 1
ATOM 2281 N N . LEU A 1 281 ? 7.064 -5.908 1.734 1.00 94.50 281 LEU A N 1
ATOM 2282 C CA . LEU A 1 281 ? 6.777 -4.523 2.071 1.00 94.50 281 LEU A CA 1
ATOM 2283 C C . LEU A 1 281 ? 5.920 -4.478 3.331 1.00 94.50 281 LEU A C 1
ATOM 2285 O O . LEU A 1 281 ? 4.789 -4.964 3.348 1.00 94.50 281 LEU A O 1
ATOM 2289 N N . SER A 1 282 ? 6.465 -3.863 4.372 1.00 95.50 282 SER A N 1
ATOM 2290 C CA . SER A 1 282 ? 5.805 -3.710 5.664 1.00 95.50 282 SER A CA 1
ATOM 2291 C C . SER A 1 282 ? 5.503 -2.250 5.924 1.00 95.50 282 SER A C 1
ATOM 2293 O O . SER A 1 282 ? 6.421 -1.426 5.868 1.00 95.50 282 SER A O 1
ATOM 2295 N N . TRP A 1 283 ? 4.251 -1.909 6.228 1.00 93.69 283 TRP A N 1
ATOM 2296 C CA . TRP A 1 283 ? 3.895 -0.545 6.621 1.00 93.69 283 TRP A CA 1
ATOM 2297 C C . TRP A 1 283 ? 3.378 -0.521 8.041 1.00 93.69 283 TRP A C 1
ATOM 2299 O O . TRP A 1 283 ? 2.451 -1.251 8.380 1.00 93.69 283 TRP A O 1
ATOM 2309 N N . ASN A 1 284 ? 3.927 0.389 8.835 1.00 96.62 284 ASN A N 1
ATOM 2310 C CA . ASN A 1 284 ? 3.341 0.799 10.097 1.00 96.62 284 ASN A CA 1
ATOM 2311 C C . ASN A 1 284 ? 2.526 2.074 9.852 1.00 96.62 284 ASN A C 1
ATOM 2313 O O . ASN A 1 284 ? 3.038 3.100 9.403 1.00 96.62 284 ASN A O 1
ATOM 2317 N N . LEU A 1 285 ? 1.231 1.986 10.121 1.00 95.00 285 LEU A N 1
ATOM 2318 C CA . LEU A 1 285 ? 0.236 3.015 9.866 1.00 95.00 285 LEU A CA 1
ATOM 2319 C C . LEU A 1 285 ? -0.061 3.745 11.168 1.00 95.00 285 LEU A C 1
ATOM 2321 O O . LEU A 1 285 ? -0.429 3.119 12.161 1.00 95.00 285 LEU A O 1
ATOM 2325 N N . TRP A 1 286 ? 0.043 5.069 11.153 1.00 95.31 286 TRP A N 1
ATOM 2326 C CA . TRP A 1 286 ? -0.237 5.901 12.318 1.00 95.31 286 TRP A CA 1
ATOM 2327 C C . TRP A 1 286 ? -1.372 6.877 12.011 1.00 95.31 286 TRP A C 1
ATOM 2329 O O . TRP A 1 286 ? -1.246 7.766 11.162 1.00 95.31 286 TRP A O 1
ATOM 2339 N N . PHE A 1 287 ? -2.496 6.687 12.700 1.00 94.88 287 PHE A N 1
ATOM 2340 C CA . PHE A 1 287 ? -3.757 7.359 12.399 1.00 94.88 287 PHE A CA 1
ATOM 2341 C C . PHE A 1 287 ? -3.937 8.644 13.202 1.00 94.88 287 PHE A C 1
ATOM 2343 O O . PHE A 1 287 ? -3.543 8.732 14.371 1.00 94.88 287 PHE A O 1
ATOM 2350 N N . LEU A 1 288 ? -4.618 9.617 12.600 1.00 94.38 288 LEU A N 1
ATOM 2351 C CA . LEU A 1 288 ? -5.231 10.724 13.330 1.00 94.38 288 LEU A CA 1
ATOM 2352 C C . LEU A 1 288 ? -6.557 10.297 13.970 1.00 94.38 288 LEU A C 1
ATOM 2354 O O . LEU A 1 288 ? -7.037 9.165 13.821 1.00 94.38 288 LEU A O 1
ATOM 2358 N N . LYS A 1 289 ? -7.134 11.227 14.733 1.00 94.62 289 LYS A N 1
ATOM 2359 C CA . LYS A 1 289 ? -8.472 11.065 15.298 1.00 94.62 289 LYS A CA 1
ATOM 2360 C C . LYS A 1 289 ? -9.510 10.904 14.177 1.00 94.62 289 LYS A C 1
ATOM 2362 O O . LYS A 1 289 ? -9.293 11.430 13.089 1.00 94.62 289 LYS A O 1
ATOM 2367 N N . PRO A 1 290 ? -10.629 10.215 14.447 1.00 95.31 290 PRO A N 1
ATOM 2368 C CA . PRO A 1 290 ? -11.757 10.156 13.530 1.00 95.31 290 PRO A CA 1
ATOM 2369 C C . PRO A 1 290 ? -12.286 11.539 13.149 1.00 95.31 290 PRO A C 1
ATOM 2371 O O . PRO A 1 290 ? -12.416 12.423 13.999 1.00 95.31 290 PRO A O 1
ATOM 2374 N N . GLU A 1 291 ? -12.644 11.688 11.880 1.00 94.75 291 GLU A N 1
ATOM 2375 C CA . GLU A 1 291 ? -13.239 12.893 11.306 1.00 94.75 291 GLU A CA 1
ATOM 2376 C C . GLU A 1 291 ? -14.423 12.537 10.399 1.00 94.75 291 GLU A C 1
ATOM 2378 O O . GLU A 1 291 ? -14.539 11.407 9.916 1.00 94.75 291 GLU A O 1
ATOM 2383 N N . GLY A 1 292 ? -15.338 13.487 10.185 1.00 94.00 292 GLY A N 1
ATOM 2384 C CA . GLY A 1 292 ? -16.433 13.299 9.236 1.00 94.00 292 GLY A CA 1
ATOM 2385 C C . GLY A 1 292 ? -15.906 13.274 7.802 1.00 94.00 292 GLY A C 1
ATOM 2386 O O . GLY A 1 292 ? -14.980 14.009 7.453 1.00 94.00 292 GLY A O 1
ATOM 2387 N N . VAL A 1 293 ? -16.490 12.422 6.962 1.00 90.88 293 VAL A N 1
ATOM 2388 C CA . VAL A 1 293 ? -16.018 12.225 5.586 1.00 90.88 293 VAL A CA 1
ATOM 2389 C C . VAL A 1 293 ? -16.682 13.190 4.602 1.00 90.88 293 VAL A C 1
ATOM 2391 O O . VAL A 1 293 ? -17.898 13.376 4.609 1.00 90.88 293 VAL A O 1
ATOM 2394 N N . ASN A 1 294 ? -15.896 13.722 3.666 1.00 89.94 294 ASN A N 1
ATOM 2395 C CA . ASN A 1 294 ? -16.425 14.279 2.425 1.00 89.94 294 ASN A CA 1
ATOM 2396 C C . ASN A 1 294 ? -16.368 13.195 1.336 1.00 89.94 294 ASN A C 1
ATOM 2398 O O . ASN A 1 294 ? -15.306 12.898 0.792 1.00 89.94 294 ASN A O 1
ATOM 2402 N N . THR A 1 295 ? -17.509 12.573 1.027 1.00 86.50 295 THR A N 1
ATOM 2403 C CA . THR A 1 295 ? -17.554 11.439 0.082 1.00 86.50 295 THR A CA 1
ATOM 2404 C C . THR A 1 295 ? -17.249 11.818 -1.367 1.00 86.50 295 THR A C 1
ATOM 2406 O O . THR A 1 295 ? -16.885 10.935 -2.143 1.00 86.50 295 THR A O 1
ATOM 2409 N N . GLN A 1 296 ? -17.394 13.091 -1.750 1.00 86.75 296 GLN A N 1
ATOM 2410 C CA . GLN A 1 296 ? -16.999 13.552 -3.080 1.00 86.75 296 GLN A CA 1
ATOM 2411 C C . GLN A 1 296 ? -15.474 13.606 -3.169 1.00 86.75 296 GLN A C 1
ATOM 2413 O O . GLN A 1 296 ? -14.907 12.912 -4.005 1.00 86.75 296 GLN A O 1
ATOM 2418 N N . ARG A 1 297 ? -14.819 14.267 -2.205 1.00 82.81 297 ARG A N 1
ATOM 2419 C CA . ARG A 1 297 ? -13.355 14.239 -2.068 1.00 82.81 297 ARG A CA 1
ATOM 2420 C C . ARG A 1 297 ? -12.828 12.809 -1.992 1.00 82.81 297 ARG A C 1
ATOM 2422 O O . ARG A 1 297 ? -11.850 12.492 -2.638 1.00 82.81 297 ARG A O 1
ATOM 2429 N N . TRP A 1 298 ? -13.488 11.914 -1.255 1.00 88.06 298 TRP A N 1
ATOM 2430 C CA . TRP A 1 298 ? -13.067 10.510 -1.185 1.00 88.06 298 TRP A CA 1
ATOM 2431 C C . TRP A 1 298 ? -13.025 9.831 -2.563 1.00 88.06 298 TRP A C 1
ATOM 2433 O O . TRP A 1 298 ? -12.110 9.064 -2.853 1.00 88.06 298 TRP A O 1
ATOM 2443 N N . LYS A 1 299 ? -14.020 10.095 -3.420 1.00 85.31 299 LYS A N 1
ATOM 2444 C CA . LYS A 1 299 ? -14.047 9.568 -4.796 1.00 85.31 299 LYS A CA 1
ATOM 2445 C C . LYS A 1 299 ? -12.976 10.210 -5.661 1.00 85.31 299 LYS A C 1
ATOM 2447 O O . LYS A 1 299 ? -12.344 9.514 -6.451 1.00 85.31 299 LYS A O 1
ATOM 2452 N N . ASP A 1 300 ? -12.794 11.510 -5.485 1.00 82.44 300 ASP A N 1
ATOM 2453 C CA . ASP A 1 300 ? -11.880 12.303 -6.288 1.00 82.44 300 ASP A CA 1
ATOM 2454 C C . ASP A 1 300 ? -10.432 12.128 -5.815 1.00 82.44 300 ASP A C 1
ATOM 2456 O O . ASP A 1 300 ? -9.528 12.345 -6.604 1.00 82.44 300 ASP A O 1
ATOM 2460 N N . HIS A 1 301 ? -10.190 11.619 -4.599 1.00 79.31 301 HIS A N 1
ATOM 2461 C CA . HIS A 1 301 ? -8.873 11.484 -3.961 1.00 79.31 301 HIS A CA 1
ATOM 2462 C C . HIS A 1 301 ? -7.838 10.863 -4.892 1.00 79.31 301 HIS A C 1
ATOM 2464 O O . HIS A 1 301 ? -6.766 11.416 -5.091 1.00 79.31 301 HIS A O 1
ATOM 2470 N N . ALA A 1 302 ? -8.152 9.730 -5.521 1.00 67.81 302 ALA A N 1
ATOM 2471 C CA . ALA A 1 302 ? -7.200 9.058 -6.404 1.00 67.81 302 ALA A CA 1
ATOM 2472 C C . ALA A 1 302 ? -6.877 9.861 -7.679 1.00 67.81 302 ALA A C 1
ATOM 2474 O O . ALA A 1 302 ? -5.813 9.656 -8.262 1.00 67.81 302 ALA A O 1
ATOM 2475 N N . GLN A 1 303 ? -7.794 10.718 -8.135 1.00 69.38 303 GLN A N 1
ATOM 2476 C CA . GLN A 1 303 ? -7.587 11.626 -9.260 1.00 69.38 303 GLN A CA 1
ATOM 2477 C C . GLN A 1 303 ? -6.883 12.907 -8.805 1.00 69.38 303 GLN A C 1
ATOM 2479 O O . GLN A 1 303 ? -5.898 13.281 -9.426 1.00 69.38 303 GLN A O 1
ATOM 2484 N N . GLU A 1 304 ? -7.310 13.515 -7.699 1.00 71.06 304 GLU A N 1
ATOM 2485 C CA . GLU A 1 304 ? -6.668 14.670 -7.069 1.00 71.06 304 GLU A CA 1
ATOM 2486 C C . GLU A 1 304 ? -5.196 14.379 -6.773 1.00 71.06 304 GLU A C 1
ATOM 2488 O O . GLU A 1 304 ? -4.339 15.178 -7.130 1.00 71.06 304 GLU A O 1
ATOM 2493 N N . TRP A 1 305 ? -4.869 13.215 -6.205 1.00 65.88 305 TRP A N 1
ATOM 2494 C CA . TRP A 1 305 ? -3.482 12.795 -5.997 1.00 65.88 305 TRP A CA 1
ATOM 2495 C C . TRP A 1 305 ? -2.736 12.540 -7.304 1.00 65.88 305 TRP A C 1
ATOM 2497 O O . TRP A 1 305 ? -1.572 12.895 -7.386 1.00 65.88 305 TRP A O 1
ATOM 2507 N N . ARG A 1 306 ? -3.381 12.013 -8.350 1.00 60.62 306 ARG A N 1
ATOM 2508 C CA . ARG A 1 306 ? -2.734 11.832 -9.663 1.00 60.62 306 ARG A CA 1
ATOM 2509 C C . ARG A 1 306 ? -2.474 13.159 -10.387 1.00 60.62 306 ARG A C 1
ATOM 2511 O O . ARG A 1 306 ? -1.513 13.268 -11.135 1.00 60.62 306 ARG A O 1
ATOM 2518 N N . GLU A 1 307 ? -3.347 14.145 -10.215 1.00 60.50 307 GLU A N 1
ATOM 2519 C CA . GLU A 1 307 ? -3.214 15.473 -10.825 1.00 60.50 307 GLU A CA 1
ATOM 2520 C C . GLU A 1 307 ? -2.299 16.394 -10.007 1.00 60.50 307 GLU A C 1
ATOM 2522 O O . GLU A 1 307 ? -1.660 17.281 -10.570 1.00 60.50 307 GLU A O 1
ATOM 2527 N N . SER A 1 308 ? -2.229 16.189 -8.687 1.00 51.62 308 SER A N 1
ATOM 2528 C CA . SER A 1 308 ? -1.353 16.937 -7.776 1.00 51.62 308 SER A CA 1
ATOM 2529 C C . SER A 1 308 ? 0.020 16.296 -7.579 1.00 51.62 308 SER A C 1
ATOM 2531 O O . SER A 1 308 ? 0.947 17.009 -7.187 1.00 51.62 308 SER A O 1
ATOM 2533 N N . ILE A 1 309 ? 0.151 14.995 -7.879 1.00 50.41 309 ILE A N 1
ATOM 2534 C CA . ILE A 1 309 ? 1.409 14.258 -7.950 1.00 50.41 309 ILE A CA 1
ATOM 2535 C C . ILE A 1 309 ? 1.625 13.612 -9.316 1.00 50.41 309 ILE A C 1
ATOM 2537 O O . ILE A 1 309 ? 1.138 12.516 -9.586 1.00 50.41 309 ILE A O 1
ATOM 2541 N N . ASP A 1 310 ? 2.469 14.235 -10.136 1.00 51.75 310 ASP A N 1
ATOM 2542 C CA . ASP A 1 310 ? 3.390 13.468 -10.972 1.00 51.75 310 ASP A CA 1
ATOM 2543 C C . ASP A 1 310 ? 4.707 13.293 -10.197 1.00 51.75 310 ASP A C 1
ATOM 2545 O O . ASP A 1 310 ? 4.942 13.960 -9.199 1.00 51.75 310 ASP A O 1
ATOM 2549 N N . ALA A 1 311 ? 5.594 12.383 -10.594 1.00 49.03 311 ALA A N 1
ATOM 2550 C CA . ALA A 1 311 ? 6.849 12.171 -9.859 1.00 49.03 311 ALA A CA 1
ATOM 2551 C C . ALA A 1 311 ? 7.762 13.421 -9.719 1.00 49.03 311 ALA A C 1
ATOM 2553 O O . ALA A 1 311 ? 8.795 13.343 -9.056 1.00 49.03 311 ALA A O 1
ATOM 2554 N N . GLU A 1 312 ? 7.397 14.555 -10.323 1.00 50.28 312 GLU A N 1
ATOM 2555 C CA . GLU A 1 312 ? 8.106 15.832 -10.255 1.00 50.28 312 GLU A CA 1
ATOM 2556 C C . GLU A 1 312 ? 7.415 16.860 -9.340 1.00 50.28 312 GLU A C 1
ATOM 2558 O O . GLU A 1 312 ? 8.033 17.860 -8.969 1.00 50.28 312 GLU A O 1
ATOM 2563 N N . HIS A 1 313 ? 6.176 16.609 -8.911 1.00 47.72 313 HIS A N 1
ATOM 2564 C CA . HIS A 1 313 ? 5.379 17.516 -8.090 1.00 47.72 313 HIS A CA 1
ATOM 2565 C C . HIS A 1 313 ? 4.649 16.720 -7.008 1.00 47.72 313 HIS A C 1
ATOM 2567 O O . HIS A 1 313 ? 4.081 15.690 -7.291 1.00 47.72 313 HIS A O 1
ATOM 2573 N N . GLY A 1 314 ? 4.670 17.137 -5.744 1.00 45.75 314 GLY A N 1
ATOM 2574 C CA . GLY A 1 314 ? 3.932 16.431 -4.692 1.00 45.75 314 GLY A CA 1
ATOM 2575 C C . GLY A 1 314 ? 4.498 16.640 -3.295 1.00 45.75 314 GLY A C 1
ATOM 2576 O O . GLY A 1 314 ? 5.682 16.961 -3.168 1.00 45.75 314 GLY A O 1
ATOM 2577 N N . PRO A 1 315 ? 3.694 16.491 -2.225 1.00 48.75 315 PRO A N 1
ATOM 2578 C CA . PRO A 1 315 ? 4.213 16.526 -0.864 1.00 48.75 315 PRO A CA 1
ATOM 2579 C C . PRO A 1 315 ? 5.357 15.523 -0.692 1.00 48.75 315 PRO A C 1
ATOM 2581 O O . PRO A 1 315 ? 5.287 14.369 -1.115 1.00 48.75 315 PRO A O 1
ATOM 2584 N N . GLN A 1 316 ? 6.451 16.002 -0.103 1.00 59.12 316 GLN A N 1
ATOM 2585 C CA . GLN A 1 316 ? 7.714 15.277 -0.087 1.00 59.12 316 GLN A CA 1
ATOM 2586 C C . GLN A 1 316 ? 7.621 14.057 0.837 1.00 59.12 316 GLN A C 1
ATOM 2588 O O . GLN A 1 316 ? 7.485 14.188 2.056 1.00 59.12 316 GLN A O 1
ATOM 2593 N N . SER A 1 317 ? 7.740 12.862 0.254 1.00 70.44 317 SER A N 1
ATOM 2594 C CA . SER A 1 317 ? 8.147 11.676 1.013 1.00 70.44 317 SER A CA 1
ATOM 2595 C C . SER A 1 317 ? 9.555 11.900 1.565 1.00 70.44 317 SER A C 1
ATOM 2597 O O . SER A 1 317 ? 10.360 12.622 0.967 1.00 70.44 317 SER A O 1
ATOM 2599 N N . THR A 1 318 ? 9.892 11.276 2.691 1.00 80.19 318 THR A N 1
ATOM 2600 C CA . THR A 1 318 ? 11.280 11.310 3.156 1.00 80.19 318 THR A CA 1
ATOM 2601 C C . THR A 1 318 ? 12.161 10.521 2.192 1.00 80.19 318 THR A C 1
ATOM 2603 O O . THR A 1 318 ? 11.694 9.658 1.442 1.00 80.19 318 THR A O 1
ATOM 2606 N N . LYS A 1 319 ? 13.469 10.780 2.228 1.00 84.31 319 LYS A N 1
ATOM 2607 C CA . LYS A 1 319 ? 14.427 9.828 1.660 1.00 84.31 319 LYS A CA 1
ATOM 2608 C C . LYS A 1 319 ? 14.365 8.517 2.463 1.00 84.31 319 LYS A C 1
ATOM 2610 O O . LYS A 1 319 ? 14.026 8.572 3.648 1.00 84.31 319 LYS A O 1
ATOM 2615 N N . PRO A 1 320 ? 14.649 7.362 1.847 1.00 88.69 320 PRO A N 1
ATOM 2616 C CA . PRO A 1 320 ? 14.801 6.112 2.580 1.00 88.69 320 PRO A CA 1
ATOM 2617 C C . PRO A 1 320 ? 16.101 6.106 3.401 1.00 88.69 320 PRO A C 1
ATOM 2619 O O . PRO A 1 320 ? 17.153 6.519 2.903 1.00 88.69 320 PRO A O 1
ATOM 2622 N N . PHE A 1 321 ? 16.032 5.623 4.643 1.00 92.06 321 PHE A N 1
ATOM 2623 C CA . PHE A 1 321 ? 17.162 5.507 5.574 1.00 92.06 321 PHE A CA 1
ATOM 2624 C C . PHE A 1 321 ? 17.207 4.122 6.216 1.00 92.06 321 PHE A C 1
ATOM 2626 O O . PHE A 1 321 ? 16.170 3.528 6.496 1.00 92.06 321 PHE A O 1
ATOM 2633 N N . TYR A 1 322 ? 18.400 3.624 6.509 1.00 94.44 322 TYR A N 1
ATOM 2634 C CA . TYR A 1 322 ? 18.590 2.459 7.367 1.00 94.44 322 TYR A CA 1
ATOM 2635 C C . TYR A 1 322 ? 18.333 2.814 8.840 1.00 94.44 322 TYR A C 1
ATOM 2637 O O . TYR A 1 322 ? 18.289 3.987 9.222 1.00 94.44 322 TYR A O 1
ATOM 2645 N N . ALA A 1 323 ? 18.188 1.801 9.701 1.00 92.56 323 ALA A N 1
ATOM 2646 C CA . ALA A 1 323 ? 17.930 2.003 11.133 1.00 92.56 323 ALA A CA 1
ATOM 2647 C C . ALA A 1 323 ? 18.992 2.889 11.822 1.00 92.56 323 ALA A C 1
ATOM 2649 O O . ALA A 1 323 ? 18.675 3.684 12.708 1.00 92.56 323 ALA A O 1
ATOM 2650 N N . ASN A 1 324 ? 20.242 2.822 11.358 1.00 92.12 324 ASN A N 1
ATOM 2651 C CA . ASN A 1 324 ? 21.371 3.636 11.822 1.00 92.12 324 ASN A CA 1
ATOM 2652 C C . ASN A 1 324 ? 21.378 5.088 11.283 1.00 92.12 324 ASN A C 1
ATOM 2654 O O . ASN A 1 324 ? 22.358 5.798 11.492 1.00 92.12 324 ASN A O 1
ATOM 2658 N N . HIS A 1 325 ? 20.309 5.528 10.607 1.00 89.81 325 HIS A N 1
ATOM 2659 C CA . HIS A 1 325 ? 20.154 6.846 9.969 1.00 89.81 325 HIS A CA 1
ATOM 2660 C C . HIS A 1 325 ? 21.059 7.084 8.753 1.00 89.81 325 HIS A C 1
ATOM 2662 O O . HIS A 1 325 ? 21.095 8.198 8.220 1.00 89.81 325 HIS A O 1
ATOM 2668 N N . GLU A 1 326 ? 21.764 6.064 8.265 1.00 91.56 326 GLU A N 1
ATOM 2669 C CA . GLU A 1 326 ? 22.453 6.177 6.987 1.00 91.56 326 GLU A CA 1
ATOM 2670 C C . GLU A 1 326 ? 21.420 6.215 5.853 1.00 91.56 326 GLU A C 1
ATOM 2672 O O . GLU A 1 326 ? 20.483 5.411 5.842 1.00 91.56 326 GLU A O 1
ATOM 2677 N N . PRO A 1 327 ? 21.539 7.148 4.893 1.00 89.69 327 PRO A N 1
ATOM 2678 C CA . PRO A 1 327 ? 20.654 7.163 3.738 1.00 89.69 327 PRO A CA 1
ATOM 2679 C C . PRO A 1 327 ? 20.845 5.885 2.923 1.00 89.69 327 PRO A C 1
ATOM 2681 O O . PRO A 1 327 ? 21.959 5.361 2.830 1.00 89.69 327 PRO A O 1
ATOM 2684 N N . LEU A 1 328 ? 19.774 5.420 2.277 1.00 86.81 328 LEU A N 1
ATOM 2685 C CA . LEU A 1 328 ? 19.862 4.337 1.305 1.00 86.81 328 LEU A CA 1
ATOM 2686 C C . LEU A 1 328 ? 20.907 4.696 0.244 1.00 86.81 328 LEU A C 1
ATOM 2688 O O . LEU A 1 328 ? 20.714 5.602 -0.571 1.00 86.81 328 LEU A O 1
ATOM 2692 N N . ASN A 1 329 ? 22.029 3.984 0.273 1.00 78.25 329 ASN A N 1
ATOM 2693 C CA . ASN A 1 329 ? 23.117 4.190 -0.661 1.00 78.25 329 ASN A CA 1
ATOM 2694 C C . ASN A 1 329 ? 23.009 3.174 -1.795 1.00 78.25 329 ASN A C 1
ATOM 2696 O O . ASN A 1 329 ? 23.453 2.031 -1.681 1.00 78.25 329 ASN A O 1
ATOM 2700 N N . ILE A 1 330 ? 22.402 3.606 -2.894 1.00 74.31 330 ILE A N 1
ATOM 2701 C CA . ILE A 1 330 ? 22.343 2.828 -4.125 1.00 74.31 330 ILE A CA 1
ATOM 2702 C C . ILE A 1 330 ? 23.713 2.930 -4.794 1.00 74.31 330 ILE A C 1
A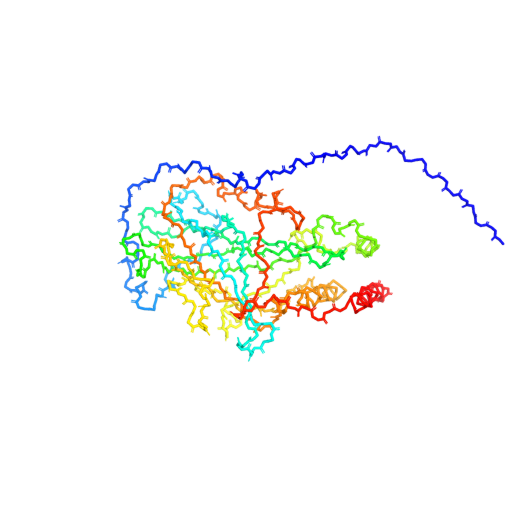TOM 2704 O O . ILE A 1 330 ? 24.060 3.957 -5.377 1.00 74.31 330 ILE A O 1
ATOM 2708 N N . LYS A 1 331 ? 24.503 1.854 -4.719 1.00 57.38 331 LYS A N 1
ATOM 2709 C CA . LYS A 1 331 ? 25.817 1.736 -5.378 1.00 57.38 331 LYS A CA 1
ATOM 2710 C C . LYS A 1 331 ? 25.690 1.517 -6.894 1.00 57.38 331 LYS A C 1
ATOM 2712 O O . LYS A 1 331 ? 26.381 0.671 -7.450 1.00 57.38 331 LYS A O 1
ATOM 2717 N N . HIS A 1 332 ? 24.794 2.237 -7.559 1.00 61.59 332 HIS A N 1
ATOM 2718 C CA . HIS A 1 332 ? 24.607 2.127 -9.000 1.00 61.59 332 HIS A CA 1
ATOM 2719 C C . HIS A 1 332 ? 25.279 3.305 -9.689 1.00 61.59 332 HIS A C 1
ATOM 2721 O O . HIS A 1 332 ? 25.011 4.461 -9.350 1.00 61.59 332 HIS A O 1
ATOM 2727 N N . THR A 1 333 ? 26.170 3.031 -10.640 1.00 58.44 333 THR A N 1
ATOM 2728 C CA . THR A 1 333 ? 26.789 4.108 -11.407 1.00 58.44 333 THR A CA 1
ATOM 2729 C C . THR A 1 333 ? 25.904 4.483 -12.587 1.00 58.44 333 THR A C 1
ATOM 2731 O O . THR A 1 333 ? 25.190 3.655 -13.152 1.00 58.44 333 THR A O 1
ATOM 2734 N N . TRP A 1 334 ? 25.988 5.748 -12.994 1.00 59.62 334 TRP A N 1
ATOM 2735 C CA . TRP A 1 334 ? 25.370 6.238 -14.224 1.00 59.62 334 TRP A CA 1
ATOM 2736 C C . TRP A 1 334 ? 25.775 5.427 -15.463 1.00 59.62 334 TRP A C 1
ATOM 2738 O O . TRP A 1 334 ? 24.990 5.295 -16.397 1.00 59.62 334 TRP A O 1
ATOM 2748 N N . THR A 1 335 ? 26.993 4.882 -15.482 1.00 63.28 335 THR A N 1
ATOM 2749 C CA . THR A 1 335 ? 27.514 4.070 -16.588 1.00 63.28 335 THR A CA 1
ATOM 2750 C C . THR A 1 335 ? 26.752 2.755 -16.730 1.00 63.28 335 THR A C 1
ATOM 2752 O O . THR A 1 335 ? 26.397 2.373 -17.843 1.00 63.28 335 THR A O 1
ATOM 2755 N N . ASP A 1 336 ? 26.459 2.098 -15.608 1.00 68.62 336 ASP A N 1
ATOM 2756 C CA . ASP A 1 336 ? 25.688 0.852 -15.585 1.00 68.62 336 ASP A CA 1
ATOM 2757 C C . ASP A 1 336 ? 24.266 1.107 -16.105 1.00 68.62 336 ASP A C 1
ATOM 2759 O O . ASP A 1 336 ? 23.780 0.400 -16.984 1.00 68.62 336 ASP A O 1
ATOM 2763 N N . THR A 1 337 ? 23.653 2.213 -15.670 1.00 68.56 337 THR A N 1
ATOM 2764 C CA . THR A 1 337 ? 22.338 2.662 -16.145 1.00 68.56 337 THR A CA 1
ATOM 2765 C C . THR A 1 337 ? 22.315 2.913 -17.662 1.00 68.56 337 THR A C 1
ATOM 2767 O O . THR A 1 337 ? 21.348 2.556 -18.333 1.00 68.56 337 THR A O 1
ATOM 2770 N N . TRP A 1 338 ? 23.371 3.503 -18.240 1.00 70.38 338 TRP A N 1
ATOM 2771 C CA . TRP A 1 338 ? 23.442 3.768 -19.685 1.00 70.38 338 TRP A CA 1
ATOM 2772 C C . TRP A 1 338 ? 23.570 2.512 -20.542 1.00 70.38 338 TRP A C 1
ATOM 2774 O O . TRP A 1 338 ? 22.909 2.422 -21.579 1.00 70.38 338 TRP A O 1
ATOM 2784 N N . HIS A 1 339 ? 24.372 1.536 -20.116 1.00 75.06 339 HIS A N 1
ATOM 2785 C CA . HIS A 1 339 ? 24.447 0.252 -20.811 1.00 75.06 339 HIS A CA 1
ATOM 2786 C C . HIS A 1 339 ? 23.103 -0.476 -20.800 1.00 75.06 339 HIS A C 1
ATOM 2788 O O . HIS A 1 339 ? 22.709 -1.033 -21.820 1.00 75.06 339 HIS A O 1
ATOM 2794 N N . GLU A 1 340 ? 22.371 -0.406 -19.691 1.00 73.50 340 GLU A N 1
ATOM 2795 C CA . GLU A 1 340 ? 21.050 -1.022 -19.572 1.00 73.50 340 GLU A CA 1
ATOM 2796 C C . GLU A 1 340 ? 20.017 -0.384 -20.502 1.00 73.50 340 GLU A C 1
ATOM 2798 O O . GLU A 1 340 ? 19.246 -1.095 -21.132 1.00 73.50 340 GLU A O 1
ATOM 2803 N N . ILE A 1 341 ? 20.015 0.940 -20.664 1.00 74.00 341 ILE A N 1
ATOM 2804 C CA . ILE A 1 341 ? 19.109 1.608 -21.616 1.00 74.00 341 ILE A CA 1
ATOM 2805 C C . ILE A 1 341 ? 19.383 1.164 -23.051 1.00 74.00 341 ILE A C 1
ATOM 2807 O O . ILE A 1 341 ? 18.450 0.932 -23.822 1.00 74.00 341 ILE A O 1
ATOM 2811 N N . ILE A 1 342 ? 20.663 1.067 -23.419 1.00 75.44 342 ILE A N 1
ATOM 2812 C CA . ILE A 1 342 ? 21.068 0.606 -24.749 1.00 75.44 342 ILE A CA 1
ATOM 2813 C C . ILE A 1 342 ? 20.646 -0.852 -24.940 1.00 75.44 342 ILE A C 1
ATOM 2815 O O . ILE A 1 342 ? 20.098 -1.190 -25.990 1.00 75.44 342 ILE A O 1
ATOM 2819 N N . ASP A 1 343 ? 20.848 -1.694 -23.926 1.00 80.06 343 ASP A N 1
ATOM 2820 C CA . ASP A 1 343 ? 20.419 -3.092 -23.931 1.00 80.06 343 ASP A CA 1
ATOM 2821 C C . ASP A 1 343 ? 18.897 -3.221 -24.074 1.00 80.06 343 ASP A C 1
ATOM 2823 O O . ASP A 1 343 ? 18.426 -3.979 -24.919 1.00 80.06 343 ASP A O 1
ATOM 2827 N N . ILE A 1 344 ? 18.125 -2.423 -23.329 1.00 78.75 344 ILE A N 1
ATOM 2828 C CA . ILE A 1 344 ? 16.663 -2.336 -23.434 1.00 78.75 344 ILE A CA 1
ATOM 2829 C C . ILE A 1 344 ? 16.259 -1.992 -24.872 1.00 78.75 344 ILE A C 1
ATOM 2831 O O . ILE A 1 344 ? 15.479 -2.723 -25.479 1.00 78.75 344 ILE A O 1
ATOM 2835 N N . GLY A 1 345 ? 16.802 -0.909 -25.438 1.00 76.25 345 GLY A N 1
ATOM 2836 C CA . GLY A 1 345 ? 16.465 -0.472 -26.795 1.00 76.25 345 GLY A CA 1
ATOM 2837 C C . GLY A 1 345 ? 16.810 -1.518 -27.858 1.00 76.25 345 GLY A C 1
ATOM 2838 O O . GLY A 1 345 ? 15.971 -1.849 -28.694 1.00 76.25 345 GLY A O 1
ATOM 2839 N N . THR A 1 346 ? 18.015 -2.087 -27.783 1.00 78.12 346 THR A N 1
ATOM 2840 C CA . THR A 1 346 ? 18.507 -3.080 -28.753 1.00 78.12 346 THR A CA 1
ATOM 2841 C C . THR A 1 346 ? 17.726 -4.391 -28.663 1.00 78.12 346 THR A C 1
ATOM 2843 O O . THR A 1 346 ? 17.376 -4.971 -29.690 1.00 78.12 346 THR A O 1
ATOM 2846 N N . SER A 1 347 ? 17.417 -4.845 -27.443 1.00 77.75 347 SER A N 1
ATOM 2847 C CA . SER A 1 347 ? 16.638 -6.067 -27.214 1.00 77.75 347 SER A CA 1
ATOM 2848 C C . SER A 1 347 ? 15.232 -5.926 -27.789 1.00 77.75 347 SER A C 1
ATOM 2850 O O . SER A 1 347 ? 14.787 -6.788 -28.537 1.00 77.75 347 SER A O 1
ATOM 2852 N N . ILE A 1 348 ? 14.552 -4.803 -27.533 1.00 78.12 348 ILE A N 1
ATOM 2853 C CA . ILE A 1 348 ? 13.207 -4.557 -28.071 1.00 78.12 348 ILE A CA 1
ATOM 2854 C C . ILE A 1 348 ? 13.219 -4.530 -29.600 1.00 78.12 348 ILE A C 1
ATOM 2856 O O . ILE A 1 348 ? 12.370 -5.165 -30.222 1.00 78.12 348 ILE A O 1
ATOM 2860 N N . GLU A 1 349 ? 14.155 -3.807 -30.220 1.00 78.25 349 GLU A N 1
ATOM 2861 C CA . GLU A 1 349 ? 14.249 -3.774 -31.683 1.00 78.25 349 GLU A CA 1
ATOM 2862 C C . GLU A 1 349 ? 14.443 -5.181 -32.260 1.00 78.25 349 GLU A C 1
ATOM 2864 O O . GLU A 1 349 ? 13.751 -5.553 -33.206 1.00 78.25 349 GLU A O 1
ATOM 2869 N N . ALA A 1 350 ? 15.310 -5.998 -31.657 1.00 80.62 350 ALA A N 1
ATOM 2870 C CA . ALA A 1 350 ? 15.515 -7.379 -32.081 1.00 80.62 350 ALA A CA 1
ATOM 2871 C C . ALA A 1 350 ? 14.255 -8.250 -31.916 1.00 80.62 350 ALA A C 1
ATOM 2873 O O . ALA A 1 350 ? 13.974 -9.083 -32.776 1.00 80.62 350 ALA A O 1
ATOM 2874 N N . LEU A 1 351 ? 13.484 -8.058 -30.844 1.00 80.19 351 LEU A N 1
ATOM 2875 C CA . LEU A 1 351 ? 12.252 -8.811 -30.581 1.00 80.19 351 LEU A CA 1
ATOM 2876 C C . LEU A 1 351 ? 11.091 -8.429 -31.498 1.00 80.19 351 LEU A C 1
ATOM 2878 O O . LEU A 1 351 ? 10.199 -9.240 -31.702 1.00 80.19 351 LEU A O 1
ATOM 2882 N N . LEU A 1 352 ? 11.070 -7.198 -32.010 1.00 76.31 352 LEU A N 1
ATOM 2883 C CA . LEU A 1 352 ? 10.006 -6.713 -32.894 1.00 76.31 352 LEU A CA 1
ATOM 2884 C C . LEU A 1 352 ? 10.294 -6.947 -34.381 1.00 76.31 352 LEU A C 1
ATOM 2886 O O . LEU A 1 352 ? 9.394 -6.792 -35.210 1.00 76.31 352 LEU A O 1
ATOM 2890 N N . LEU A 1 353 ? 11.541 -7.280 -34.720 1.00 73.88 353 LEU A N 1
ATOM 2891 C CA . LEU A 1 353 ? 11.976 -7.604 -36.080 1.00 73.88 353 LEU A CA 1
ATOM 2892 C C . LEU A 1 353 ? 11.960 -9.109 -36.390 1.00 73.88 353 LEU A C 1
ATOM 2894 O O . LEU A 1 353 ? 12.035 -9.470 -37.566 1.00 73.88 353 LEU A O 1
ATOM 2898 N N . ASN A 1 354 ? 11.872 -9.957 -35.364 1.00 59.09 354 ASN A N 1
ATOM 2899 C CA . ASN A 1 354 ? 11.697 -11.408 -35.472 1.00 59.09 354 ASN A CA 1
ATOM 2900 C C . ASN A 1 354 ? 10.248 -11.796 -35.165 1.00 59.09 354 ASN A C 1
ATOM 2902 O O . ASN A 1 354 ? 9.830 -12.872 -35.651 1.00 59.09 354 ASN A O 1
#

pLDDT: mean 83.06, std 19.01, range [24.12, 98.38]